Protein AF-A0A0Q8Q8E5-F1 (afdb_monomer)

Secondary structure (DSSP, 8-state):
--PPP-EEEE-SSSS-EEEES--TTS---HHHHHHHHHHHHHHSEEEE-S----HHHHHHHHHHTT-EEEE--SS-EEEEEHHHHHHTS-HHHHHHHTT-EEEETTSSSPEESEEEPTTT--EEE----TTTEEETTS-HHHHHHHHHHHHHHHTSGGGEEEE---TT-EEEE-TTTEEEE---

Solvent-accessible surface area (backbone atoms only — not comparable to full-atom values): 10340 Å² total; per-residue (Å²): 132,77,75,79,69,64,49,80,44,75,44,102,52,92,54,27,26,37,47,43,74,67,66,80,75,52,88,82,44,71,67,60,50,52,51,50,39,50,48,31,69,76,27,40,25,36,38,35,70,63,52,91,59,57,72,69,47,55,53,51,50,23,62,74,54,74,26,52,70,49,62,59,76,88,62,83,46,36,31,24,30,21,32,58,32,45,74,68,42,56,70,69,59,47,60,63,36,59,82,33,31,33,32,42,73,99,53,98,61,67,43,54,33,43,40,65,34,90,87,79,64,48,53,13,45,58,76,65,60,40,89,54,36,42,37,70,94,50,54,74,64,60,22,32,52,52,34,45,51,51,40,58,55,28,66,33,72,88,31,43,42,78,49,83,77,50,82,36,24,35,40,36,33,38,73,73,40,42,43,79,49,76,88,129

pLDDT: mean 90.74, std 7.37, range [49.84, 97.31]

Sequence (184 aa):
MNWQHFDIRILDAPLGAEVIGYNLGHEQDDNNTVRLQSALRDHHLLVFRGQRIAPRLQREAGKRLAAQFLASSGEEVLFANLQMAYDTLPLGLRRLVHNARAAQEGTSGAQPLVRQHPETGRRAILVTDPATTRVVGASAAESAELLQELLAHATRPQHLYQHVWLPGDLLFWDQYSLMPVLPT

Mean predicted aligned error: 4.73 Å

Radius of gyration: 17.94 Å; Cα contacts (8 Å, |Δi|>4): 327; chains: 1; bounding box: 43×28×56 Å

Foldseek 3Di:
DPDFDWDWAFDPAPAETEIGRDALADDDDPVVLVVLLVNCVVRQKYKYPPHPHDPVSLVVNCVSSVWDKDWFPVDKWKKFFQLVLLVPDDPVLNVVQVAKWKDFPPDDDTHRQWDQDPPPRGIGGDQDDLVGMAIPPDDNVVRSVSNVVSNVSRPPPNRMDIDDDDHGMMMTGDPRGIDIDDDD

Structure (mmCIF, N/CA/C/O backbone):
data_AF-A0A0Q8Q8E5-F1
#
_entry.id   AF-A0A0Q8Q8E5-F1
#
loop_
_atom_site.group_PDB
_atom_site.id
_atom_site.type_symbol
_atom_site.label_atom_id
_atom_site.label_alt_id
_atom_site.label_comp_id
_atom_site.label_asym_id
_atom_site.label_entity_id
_atom_site.label_seq_id
_atom_site.pdbx_PDB_ins_code
_atom_site.Cartn_x
_atom_site.Cartn_y
_atom_site.Cartn_z
_atom_site.occupancy
_atom_site.B_iso_or_equiv
_atom_site.auth_seq_id
_atom_site.auth_comp_id
_atom_site.auth_asym_id
_atom_site.auth_atom_id
_atom_site.pdbx_PDB_model_num
ATOM 1 N N . MET A 1 1 ? 12.529 13.759 -29.934 1.00 49.84 1 MET A N 1
ATOM 2 C CA . MET A 1 1 ? 11.612 13.431 -28.821 1.00 49.84 1 MET A CA 1
ATOM 3 C C . MET A 1 1 ? 11.914 12.005 -28.397 1.00 49.84 1 MET A C 1
ATOM 5 O O . MET A 1 1 ? 11.718 11.103 -29.199 1.00 49.84 1 MET A O 1
ATOM 9 N N . ASN A 1 2 ? 12.471 11.818 -27.199 1.00 57.00 2 ASN A N 1
ATOM 10 C CA . ASN A 1 2 ? 12.920 10.518 -26.686 1.00 57.00 2 ASN A CA 1
ATOM 11 C C . ASN A 1 2 ? 11.753 9.792 -25.999 1.00 57.00 2 ASN A C 1
ATOM 13 O O . ASN A 1 2 ? 11.724 9.683 -24.781 1.00 57.00 2 ASN A O 1
ATOM 17 N N . TRP A 1 3 ? 10.747 9.369 -26.768 1.00 65.00 3 TRP A N 1
ATOM 18 C CA . TRP A 1 3 ? 9.608 8.620 -26.229 1.00 65.00 3 TRP A CA 1
ATOM 19 C C . TRP A 1 3 ? 9.932 7.129 -26.220 1.00 65.00 3 TRP A C 1
ATOM 21 O O . TRP A 1 3 ? 10.122 6.525 -27.274 1.00 65.00 3 TRP A O 1
ATOM 31 N N . GLN A 1 4 ? 9.979 6.527 -25.033 1.00 83.81 4 GLN A N 1
ATOM 32 C CA . GLN A 1 4 ? 9.990 5.071 -24.908 1.00 83.81 4 GLN A CA 1
ATOM 33 C C . GLN A 1 4 ? 8.569 4.540 -25.110 1.00 83.81 4 GLN A C 1
ATOM 35 O O . GLN A 1 4 ? 7.634 5.001 -24.453 1.00 83.81 4 GLN A O 1
ATOM 40 N N . HIS A 1 5 ? 8.401 3.584 -26.019 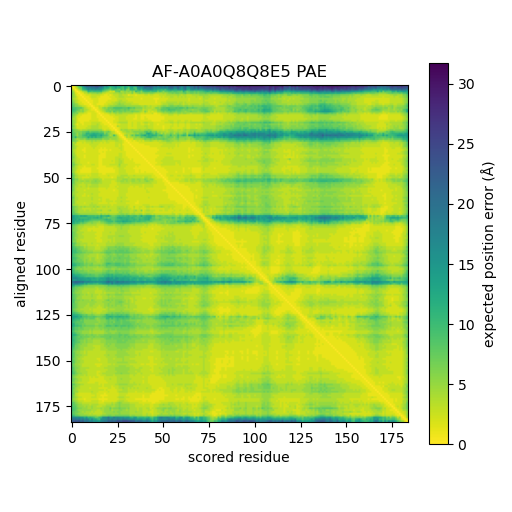1.00 86.44 5 HIS A N 1
ATOM 41 C CA . HIS A 1 5 ? 7.149 2.848 -26.144 1.00 86.44 5 HIS A CA 1
ATOM 42 C C . HIS A 1 5 ? 7.087 1.776 -25.054 1.00 86.44 5 HIS A C 1
ATOM 44 O O . HIS A 1 5 ? 8.066 1.065 -24.838 1.00 86.44 5 HIS A O 1
ATOM 50 N N . PHE A 1 6 ? 5.955 1.680 -24.362 1.00 93.56 6 PHE A N 1
ATOM 51 C CA . PHE A 1 6 ? 5.737 0.681 -23.324 1.00 93.56 6 PHE A CA 1
ATOM 52 C C . PHE A 1 6 ? 4.251 0.361 -23.185 1.00 93.56 6 PHE A C 1
ATOM 54 O O . PHE A 1 6 ? 3.394 1.231 -23.403 1.00 93.56 6 PHE A O 1
ATOM 61 N N . ASP A 1 7 ? 3.995 -0.863 -22.737 1.00 94.88 7 ASP A N 1
ATOM 62 C CA . ASP A 1 7 ? 2.670 -1.397 -22.454 1.00 94.88 7 ASP A CA 1
ATOM 63 C C . ASP A 1 7 ? 2.466 -1.579 -20.949 1.00 94.88 7 ASP A C 1
ATOM 65 O O . ASP A 1 7 ? 3.417 -1.776 -20.188 1.00 94.88 7 ASP A O 1
ATOM 69 N N . ILE A 1 8 ? 1.205 -1.522 -20.522 1.00 96.31 8 ILE A N 1
ATOM 70 C CA . ILE A 1 8 ? 0.785 -1.801 -19.147 1.00 96.31 8 ILE A CA 1
ATOM 71 C C . ILE A 1 8 ? -0.108 -3.036 -19.192 1.00 96.31 8 ILE A C 1
ATOM 73 O O . ILE A 1 8 ? -1.186 -3.010 -19.785 1.00 96.31 8 ILE A O 1
ATOM 77 N N . ARG A 1 9 ? 0.342 -4.121 -18.564 1.00 96.38 9 ARG A N 1
ATOM 78 C CA . ARG A 1 9 ? -0.405 -5.375 -18.456 1.00 96.38 9 ARG A CA 1
ATOM 79 C C . ARG A 1 9 ? -0.921 -5.545 -17.035 1.00 96.38 9 ARG A C 1
ATOM 81 O O . ARG A 1 9 ? -0.125 -5.698 -16.115 1.00 96.38 9 ARG A O 1
ATOM 88 N N . ILE A 1 10 ? -2.238 -5.558 -16.860 1.00 95.06 10 ILE A N 1
ATOM 89 C CA . ILE A 1 10 ? -2.866 -5.833 -15.560 1.00 95.06 10 ILE A CA 1
ATOM 90 C C . ILE A 1 10 ? -2.480 -7.249 -15.118 1.00 95.06 10 ILE A C 1
ATOM 92 O O . ILE A 1 10 ? -2.482 -8.179 -15.929 1.00 95.06 10 ILE A O 1
ATOM 96 N N . LEU A 1 11 ? -2.098 -7.396 -13.851 1.00 91.69 11 LEU A N 1
ATOM 97 C CA . LEU A 1 11 ? -1.754 -8.693 -13.280 1.00 91.69 11 LEU A CA 1
ATOM 98 C C . LEU A 1 11 ? -3.020 -9.517 -13.026 1.00 91.69 11 LEU A C 1
ATOM 100 O O . LEU A 1 11 ? -4.088 -8.967 -12.768 1.00 91.69 11 LEU A O 1
ATOM 104 N N . ASP A 1 12 ? -2.885 -10.842 -13.039 1.00 87.31 12 ASP A N 1
ATOM 105 C CA . ASP A 1 12 ? -3.932 -11.750 -12.560 1.00 87.31 12 ASP A CA 1
ATOM 106 C C . ASP A 1 12 ? -3.948 -11.761 -11.021 1.00 87.31 12 ASP A C 1
ATOM 108 O O . ASP A 1 12 ? -3.514 -12.704 -10.361 1.00 87.31 12 ASP A O 1
ATOM 112 N N . ALA A 1 13 ? -4.315 -10.617 -10.446 1.00 83.12 13 ALA A N 1
ATOM 113 C CA . ALA A 1 13 ? -4.328 -10.344 -9.019 1.00 83.12 13 ALA A CA 1
ATOM 114 C C . ALA A 1 13 ? -5.337 -9.221 -8.703 1.00 83.12 13 ALA A C 1
ATOM 116 O O . ALA A 1 13 ? -5.728 -8.473 -9.601 1.00 83.12 13 ALA A O 1
ATOM 117 N N . PRO A 1 14 ? -5.739 -9.031 -7.428 1.00 77.75 14 PRO A N 1
ATOM 118 C CA . PRO A 1 14 ? -6.672 -7.964 -7.041 1.00 77.75 14 PRO A CA 1
ATOM 119 C C . PRO A 1 14 ? -6.178 -6.538 -7.343 1.00 77.75 14 PRO A C 1
ATOM 121 O O . PRO A 1 14 ? -6.954 -5.585 -7.281 1.00 77.75 14 PRO A O 1
ATOM 124 N N . LEU A 1 15 ? -4.879 -6.378 -7.598 1.00 88.19 15 LEU A N 1
ATOM 125 C CA . LEU A 1 15 ? -4.213 -5.121 -7.916 1.00 88.19 15 LEU A CA 1
ATOM 126 C C . LEU A 1 15 ? -2.905 -5.383 -8.660 1.00 88.19 15 LEU A C 1
ATOM 128 O O . LEU A 1 15 ? -2.393 -6.502 -8.685 1.00 88.19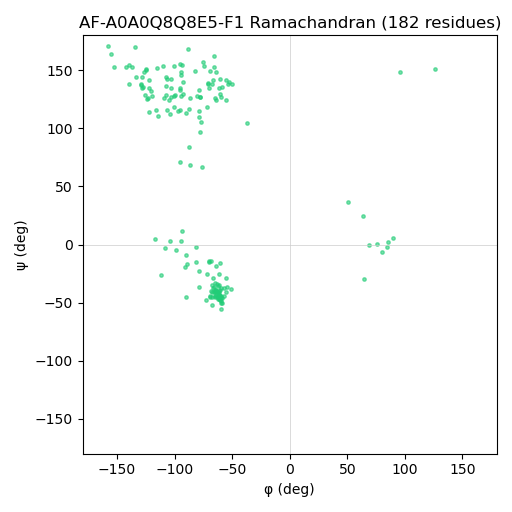 15 LEU A O 1
ATOM 132 N N . GLY A 1 16 ? -2.323 -4.302 -9.161 1.00 92.38 16 GLY A N 1
ATOM 133 C CA . GLY A 1 16 ? -1.008 -4.302 -9.764 1.00 92.38 16 GLY A CA 1
ATOM 134 C C . GLY A 1 16 ? -1.044 -4.429 -11.281 1.00 92.38 16 GLY A C 1
ATOM 135 O O . GLY A 1 16 ? -1.918 -5.067 -11.874 1.00 92.38 16 GLY A O 1
ATOM 136 N N . ALA A 1 17 ? -0.056 -3.817 -11.917 1.00 96.56 17 ALA A N 1
ATOM 137 C CA . ALA A 1 17 ? 0.211 -3.983 -13.333 1.00 96.56 17 ALA A CA 1
ATOM 138 C C . ALA A 1 17 ? 1.712 -4.142 -13.578 1.00 96.56 17 ALA A C 1
ATOM 140 O O . ALA A 1 17 ? 2.549 -3.647 -12.825 1.00 96.56 17 ALA A O 1
ATOM 141 N N . GLU A 1 18 ? 2.063 -4.833 -14.649 1.00 97.00 18 GLU A N 1
ATOM 142 C CA . GLU A 1 18 ? 3.423 -4.907 -15.158 1.00 97.00 18 GLU A CA 1
ATOM 143 C C . GLU A 1 18 ? 3.629 -3.877 -16.262 1.00 97.00 18 GLU A C 1
ATOM 145 O O . GLU A 1 18 ? 2.823 -3.772 -17.189 1.00 97.00 18 GLU A O 1
ATOM 150 N N . VAL A 1 19 ? 4.735 -3.145 -16.173 1.00 97.25 19 VAL A N 1
ATOM 151 C CA . VAL A 1 19 ? 5.181 -2.221 -17.211 1.00 97.25 19 VAL A CA 1
ATOM 152 C C . VAL A 1 19 ? 6.187 -2.938 -18.105 1.00 97.25 19 VAL A C 1
ATOM 154 O O . VAL A 1 19 ? 7.276 -3.314 -17.666 1.00 97.25 19 VAL A O 1
ATOM 157 N N . ILE A 1 20 ? 5.830 -3.108 -19.376 1.00 95.44 20 ILE A N 1
ATOM 158 C CA . ILE A 1 20 ? 6.592 -3.886 -20.356 1.00 95.44 20 ILE A CA 1
ATOM 159 C C . ILE A 1 20 ? 7.256 -2.937 -21.353 1.00 95.44 20 ILE A C 1
ATOM 161 O O . ILE A 1 20 ? 6.598 -2.086 -21.943 1.00 95.44 20 ILE A O 1
ATOM 165 N N . GLY A 1 21 ? 8.564 -3.100 -21.564 1.00 91.38 21 GLY A N 1
ATOM 166 C CA . GLY A 1 21 ? 9.323 -2.322 -22.553 1.00 91.38 21 GLY A CA 1
ATOM 167 C C . GLY A 1 21 ? 9.847 -0.970 -22.059 1.00 91.38 21 GLY A C 1
ATOM 168 O O . GLY A 1 21 ? 10.503 -0.266 -22.821 1.00 91.38 21 GLY A O 1
ATOM 169 N N . TYR A 1 22 ? 9.626 -0.618 -20.788 1.00 91.88 22 TYR A N 1
ATOM 170 C CA . TYR A 1 22 ? 10.147 0.618 -20.203 1.00 91.88 22 TYR A CA 1
ATOM 171 C C . TYR A 1 22 ? 11.481 0.402 -19.478 1.00 91.88 22 TYR A C 1
ATOM 173 O O . TYR A 1 22 ? 11.587 -0.452 -18.593 1.00 91.88 22 TYR A O 1
ATOM 181 N N . ASN A 1 23 ? 12.496 1.202 -19.814 1.00 90.69 23 ASN A N 1
ATOM 182 C CA . ASN A 1 23 ? 13.785 1.201 -19.129 1.00 90.69 23 ASN A CA 1
ATOM 183 C C . ASN A 1 23 ? 13.905 2.424 -18.209 1.00 90.69 23 ASN A C 1
ATOM 185 O O . ASN A 1 23 ? 14.034 3.566 -18.663 1.00 90.69 23 ASN A O 1
ATOM 189 N N . LEU A 1 24 ? 13.921 2.167 -16.899 1.00 90.81 24 LEU A N 1
ATOM 190 C CA . LEU A 1 24 ? 14.030 3.192 -15.856 1.00 90.81 24 LEU A CA 1
ATOM 191 C C . LEU A 1 24 ? 15.415 3.862 -15.794 1.00 90.81 24 LEU A C 1
ATOM 193 O O . LEU A 1 24 ? 15.570 4.891 -15.139 1.00 90.81 24 LEU A O 1
ATOM 197 N N . GLY A 1 25 ? 16.428 3.286 -16.447 1.00 85.94 25 GLY A N 1
ATOM 198 C CA . GLY A 1 25 ? 17.800 3.799 -16.468 1.00 85.94 25 GLY A CA 1
ATOM 199 C C . GLY A 1 25 ? 18.106 4.778 -17.601 1.00 85.94 25 GLY A C 1
ATOM 200 O O . GLY A 1 25 ? 19.183 5.368 -17.610 1.00 85.94 25 GLY A O 1
ATOM 201 N N . HIS A 1 26 ? 17.197 4.936 -18.563 1.00 84.19 26 HIS A N 1
ATOM 202 C CA . HIS A 1 26 ? 17.347 5.880 -19.675 1.00 84.19 26 HIS A CA 1
ATOM 203 C C . HIS A 1 26 ? 16.803 7.261 -19.304 1.00 84.19 26 HIS A C 1
ATOM 205 O O . HIS A 1 26 ? 16.107 7.396 -18.302 1.00 84.19 26 HIS A O 1
ATOM 211 N N . GLU A 1 27 ? 17.085 8.282 -20.117 1.00 76.25 27 GLU A N 1
ATOM 212 C CA . GLU A 1 27 ? 16.428 9.588 -19.994 1.00 76.25 27 GLU A CA 1
ATOM 213 C C . GLU A 1 27 ? 14.900 9.431 -20.067 1.00 76.25 27 GLU A C 1
ATOM 215 O O . GLU A 1 27 ? 14.373 8.574 -20.783 1.00 76.25 27 GLU A O 1
ATOM 220 N N . GLN A 1 28 ? 14.201 10.222 -19.260 1.00 75.81 28 GLN A N 1
ATOM 221 C CA . GLN A 1 28 ? 12.780 10.057 -18.982 1.00 75.81 28 GLN A CA 1
ATOM 222 C C . GLN A 1 28 ? 12.079 11.324 -19.440 1.00 75.81 28 GLN A C 1
ATOM 224 O O . GLN A 1 28 ? 12.485 12.419 -19.054 1.00 75.81 28 GLN A O 1
ATOM 229 N N . ASP A 1 29 ? 11.046 11.175 -20.257 1.00 81.88 29 ASP A N 1
ATOM 230 C CA . ASP A 1 29 ? 10.215 12.284 -20.700 1.00 81.88 29 ASP A CA 1
ATOM 231 C C . ASP A 1 29 ? 8.984 12.467 -19.794 1.00 81.88 29 ASP A C 1
ATOM 233 O O . ASP A 1 29 ? 8.496 11.527 -19.150 1.00 81.88 29 ASP A O 1
ATOM 237 N N . ASP A 1 30 ? 8.466 13.695 -19.758 1.00 83.81 30 ASP A N 1
ATOM 238 C CA . ASP A 1 30 ? 7.321 14.063 -18.919 1.00 83.81 30 ASP A CA 1
ATOM 239 C C . ASP A 1 30 ? 6.057 13.273 -19.285 1.00 83.81 30 ASP A C 1
ATOM 241 O O . ASP A 1 30 ? 5.289 12.887 -18.405 1.00 83.81 30 ASP A O 1
ATOM 245 N N . ASN A 1 31 ? 5.855 12.957 -20.568 1.00 87.06 31 ASN A N 1
ATOM 246 C CA . ASN A 1 31 ? 4.664 12.243 -21.026 1.00 87.06 31 ASN A CA 1
ATOM 247 C C . ASN A 1 31 ? 4.638 10.797 -20.505 1.00 87.06 31 ASN A C 1
ATOM 249 O O . ASN A 1 31 ? 3.627 10.342 -19.968 1.00 87.06 31 ASN A O 1
ATOM 253 N N . ASN A 1 32 ? 5.759 10.082 -20.590 1.00 90.75 32 ASN A N 1
ATOM 254 C CA . ASN A 1 32 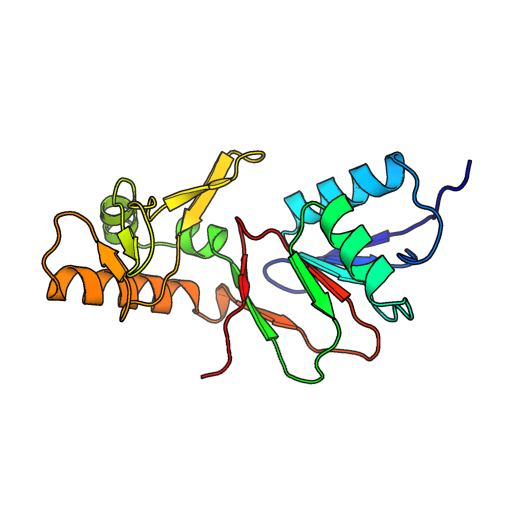? 5.874 8.747 -20.009 1.00 90.75 32 ASN A CA 1
ATOM 255 C C . ASN A 1 32 ? 5.778 8.766 -18.481 1.00 90.75 32 ASN A C 1
ATOM 257 O O . ASN A 1 32 ? 5.142 7.886 -17.902 1.00 90.75 32 ASN A O 1
ATOM 261 N N . THR A 1 33 ? 6.332 9.791 -17.831 1.00 90.88 33 THR A N 1
ATOM 262 C CA . THR A 1 33 ? 6.202 9.972 -16.379 1.00 90.88 33 THR A CA 1
ATOM 263 C C . THR A 1 33 ? 4.740 10.095 -15.958 1.00 90.88 33 THR A C 1
ATOM 265 O O . THR A 1 33 ? 4.298 9.371 -15.068 1.00 90.88 33 THR A O 1
ATOM 268 N N . VAL A 1 34 ? 3.970 10.947 -16.638 1.00 91.69 34 VAL A N 1
ATOM 269 C CA . VAL A 1 34 ? 2.533 11.124 -16.380 1.00 91.69 34 VAL A CA 1
ATOM 270 C C . VAL A 1 34 ? 1.764 9.824 -16.618 1.00 91.69 34 VAL A C 1
ATOM 272 O O . VAL A 1 34 ? 0.919 9.453 -15.804 1.00 91.69 34 VAL A O 1
ATOM 275 N N . ARG A 1 35 ? 2.080 9.083 -17.690 1.00 93.88 35 ARG A N 1
ATOM 276 C CA . ARG A 1 35 ? 1.454 7.777 -17.963 1.00 93.88 35 ARG A CA 1
ATOM 277 C C . ARG A 1 35 ? 1.733 6.759 -16.855 1.00 93.88 35 ARG A C 1
ATOM 279 O O . ARG A 1 35 ? 0.812 6.063 -16.440 1.00 93.88 35 ARG A O 1
ATOM 286 N N . LEU A 1 36 ? 2.967 6.686 -16.353 1.00 94.81 36 LEU A N 1
ATOM 287 C CA . LEU A 1 36 ? 3.329 5.780 -15.257 1.00 94.81 36 LEU A CA 1
ATOM 288 C C . LEU A 1 36 ? 2.687 6.190 -13.930 1.00 94.81 36 LEU A C 1
ATOM 290 O O . LEU A 1 36 ? 2.205 5.328 -13.204 1.00 94.81 36 LEU A O 1
ATOM 294 N N . GLN A 1 37 ? 2.631 7.486 -13.621 1.00 93.56 37 GLN A N 1
ATOM 295 C CA . GLN A 1 37 ? 1.928 7.984 -12.436 1.00 93.56 37 GLN A CA 1
ATOM 296 C C . GLN A 1 37 ? 0.428 7.665 -12.496 1.00 93.56 37 GLN A C 1
ATOM 298 O O . GLN A 1 37 ? -0.137 7.206 -11.506 1.00 93.56 37 GLN A O 1
ATOM 303 N N . SER A 1 38 ? -0.210 7.841 -13.661 1.00 92.88 38 SER A N 1
ATOM 304 C CA . SER A 1 38 ? -1.612 7.447 -13.861 1.00 92.88 38 SER A CA 1
ATOM 305 C C . SER A 1 38 ? -1.799 5.946 -13.653 1.00 92.88 38 SER A C 1
ATOM 307 O O . SER A 1 38 ? -2.669 5.535 -12.896 1.00 92.88 38 SER A O 1
ATOM 309 N N . ALA A 1 39 ? -0.935 5.123 -14.252 1.00 94.62 39 ALA A N 1
ATOM 310 C CA . ALA A 1 39 ? -0.998 3.674 -14.097 1.00 94.62 39 ALA A CA 1
ATOM 311 C C . ALA A 1 39 ? -0.811 3.236 -12.638 1.00 94.62 39 ALA A C 1
ATOM 313 O O . ALA A 1 39 ? -1.513 2.348 -12.163 1.00 94.62 39 ALA A O 1
ATOM 314 N N . LEU A 1 40 ? 0.106 3.875 -11.906 1.00 94.25 40 LEU A N 1
ATOM 315 C CA . LEU A 1 40 ? 0.314 3.606 -10.487 1.00 94.25 40 LEU A CA 1
ATOM 316 C C . LEU A 1 40 ? -0.918 3.980 -9.657 1.00 94.25 40 LEU A C 1
ATOM 318 O O . LEU A 1 40 ? -1.277 3.248 -8.743 1.00 94.25 40 LEU A O 1
ATOM 322 N N . ARG A 1 41 ? -1.587 5.086 -9.987 1.00 90.88 41 ARG A N 1
ATOM 323 C CA . ARG A 1 41 ? -2.826 5.511 -9.326 1.00 90.88 41 ARG A CA 1
ATOM 324 C C . ARG A 1 41 ? -3.978 4.534 -9.572 1.00 90.88 41 ARG A C 1
ATOM 326 O O . ARG A 1 41 ? -4.748 4.253 -8.656 1.00 90.88 41 ARG A O 1
ATOM 333 N N . ASP A 1 42 ? -4.091 4.024 -10.795 1.00 90.38 42 ASP A N 1
ATOM 334 C CA . ASP A 1 42 ? -5.189 3.144 -11.200 1.00 90.38 42 ASP A CA 1
ATOM 335 C C . ASP A 1 42 ? -4.980 1.705 -10.703 1.00 90.38 42 ASP A C 1
ATOM 337 O O . ASP A 1 42 ? -5.933 1.033 -10.296 1.00 90.38 42 ASP A O 1
ATOM 341 N N . HIS A 1 43 ? -3.728 1.240 -10.690 1.00 93.19 43 HIS A N 1
ATOM 342 C CA . HIS A 1 43 ? -3.374 -0.148 -10.382 1.00 93.19 43 HIS A CA 1
ATOM 343 C C . HIS A 1 43 ? -2.692 -0.340 -9.021 1.00 93.19 43 HIS A C 1
ATOM 345 O O . HIS A 1 43 ? -2.444 -1.482 -8.634 1.00 93.19 43 HIS A O 1
ATOM 351 N N . HIS A 1 44 ? -2.428 0.737 -8.275 1.00 93.38 44 HIS A N 1
ATOM 352 C CA . HIS A 1 44 ? -1.800 0.810 -6.938 1.00 93.38 44 HIS A CA 1
ATOM 353 C C . HIS A 1 44 ? -0.343 0.341 -6.858 1.00 93.38 44 HIS A C 1
ATOM 355 O O . HIS A 1 44 ? 0.414 0.837 -6.025 1.00 93.38 44 HIS A O 1
ATOM 361 N N . LEU A 1 45 ? 0.065 -0.593 -7.715 1.00 95.94 45 LEU A N 1
ATOM 362 C CA . LEU A 1 45 ? 1.401 -1.171 -7.778 1.00 95.94 45 LEU A CA 1
ATOM 363 C C . LEU A 1 45 ? 1.833 -1.355 -9.235 1.00 95.94 45 LEU A C 1
ATOM 365 O O . LEU A 1 45 ? 1.058 -1.816 -10.070 1.00 95.94 45 LEU A O 1
ATOM 369 N N . LEU A 1 46 ? 3.090 -1.040 -9.527 1.00 97.31 46 LEU A N 1
ATOM 370 C CA . LEU A 1 46 ? 3.721 -1.292 -10.814 1.00 97.31 46 LEU A CA 1
ATOM 371 C C . LEU A 1 46 ? 4.944 -2.187 -10.644 1.00 97.31 46 LEU A C 1
ATOM 373 O O . LEU A 1 46 ? 5.808 -1.929 -9.804 1.00 97.31 46 LEU A O 1
ATOM 377 N N . VAL A 1 47 ? 5.024 -3.216 -11.482 1.00 96.62 47 VAL A N 1
ATOM 378 C CA . VAL A 1 47 ? 6.169 -4.119 -11.591 1.00 96.62 47 VAL A CA 1
ATOM 379 C C . VAL A 1 47 ? 6.969 -3.756 -12.835 1.00 96.62 47 VAL A C 1
ATOM 381 O O . VAL A 1 47 ? 6.428 -3.737 -13.938 1.00 96.62 47 VAL A O 1
ATOM 384 N N . PHE A 1 48 ? 8.267 -3.532 -12.672 1.00 96.75 48 PHE A N 1
ATOM 385 C CA . PHE A 1 48 ? 9.215 -3.380 -13.769 1.00 96.75 48 PHE A CA 1
ATOM 386 C C . PHE A 1 48 ? 10.187 -4.549 -13.716 1.00 96.75 48 PHE A C 1
ATOM 388 O O . PHE A 1 48 ? 10.999 -4.637 -12.795 1.00 96.75 48 PHE A O 1
ATOM 395 N N . ARG A 1 49 ? 10.110 -5.451 -14.694 1.00 94.94 49 ARG A N 1
ATOM 396 C CA . ARG A 1 49 ? 10.964 -6.642 -14.725 1.00 94.94 49 ARG A CA 1
ATOM 397 C C . ARG A 1 49 ? 12.345 -6.334 -15.311 1.00 94.94 49 ARG A C 1
ATOM 399 O O . ARG A 1 49 ? 12.481 -5.470 -16.183 1.00 94.94 49 ARG A O 1
ATOM 406 N N . GLY A 1 50 ? 13.367 -7.059 -14.851 1.00 94.06 50 GLY A N 1
ATOM 407 C CA . GLY A 1 50 ? 14.690 -7.117 -15.498 1.00 94.06 50 GLY A CA 1
ATOM 408 C C . GLY A 1 50 ? 15.488 -5.803 -15.546 1.00 94.06 50 GLY A C 1
ATOM 409 O O . GLY A 1 50 ? 16.346 -5.627 -16.413 1.00 94.06 50 GLY A O 1
ATOM 410 N N . GLN A 1 51 ? 15.235 -4.872 -14.630 1.00 93.75 51 GLN A N 1
ATOM 411 C CA . GLN A 1 51 ? 15.888 -3.568 -14.559 1.00 93.75 51 GLN A CA 1
ATOM 412 C C . GLN A 1 51 ? 17.302 -3.686 -13.970 1.00 93.75 51 GLN A C 1
ATOM 414 O O . GLN A 1 51 ? 17.507 -3.831 -12.765 1.00 93.75 51 GLN A O 1
ATOM 419 N N . ARG A 1 52 ? 18.320 -3.569 -14.828 1.00 90.81 52 ARG A N 1
ATOM 420 C CA . ARG A 1 52 ? 19.738 -3.539 -14.425 1.00 90.81 52 ARG A CA 1
ATOM 421 C C . ARG A 1 52 ? 20.229 -2.102 -14.289 1.00 90.81 52 ARG A C 1
ATOM 423 O O . ARG A 1 52 ? 20.986 -1.617 -15.124 1.00 90.81 52 ARG A O 1
ATOM 430 N N . ILE A 1 53 ? 19.766 -1.411 -13.251 1.00 92.25 53 ILE A N 1
ATOM 431 C CA . ILE A 1 53 ? 20.074 0.009 -13.033 1.00 92.25 53 ILE A CA 1
ATOM 432 C C . ILE A 1 53 ? 20.682 0.254 -11.652 1.00 92.25 53 ILE A C 1
ATOM 434 O O . ILE A 1 53 ? 20.387 -0.453 -10.688 1.00 92.25 53 ILE A O 1
ATOM 438 N N . ALA A 1 54 ? 21.526 1.283 -11.550 1.00 92.25 54 ALA A N 1
ATOM 439 C CA . ALA A 1 54 ? 22.205 1.631 -10.306 1.00 92.25 54 ALA A CA 1
ATOM 440 C C . ALA A 1 54 ? 21.209 2.069 -9.206 1.00 92.25 54 ALA A C 1
ATOM 442 O O . ALA A 1 54 ? 20.223 2.743 -9.518 1.00 92.25 54 ALA A O 1
ATOM 443 N N . PRO A 1 55 ? 21.494 1.823 -7.910 1.00 92.25 55 PRO A N 1
ATOM 444 C CA . PRO A 1 55 ? 20.599 2.191 -6.802 1.00 92.25 55 PRO A CA 1
ATOM 445 C C . PRO A 1 55 ? 20.205 3.673 -6.755 1.00 92.25 55 PRO A C 1
ATOM 447 O O . PRO A 1 55 ? 19.128 4.030 -6.282 1.00 92.25 55 PRO A O 1
ATOM 450 N N . ARG A 1 56 ? 21.073 4.564 -7.252 1.00 93.38 56 ARG A N 1
ATOM 451 C CA . ARG A 1 56 ? 20.755 5.990 -7.385 1.00 93.38 56 ARG A CA 1
ATOM 452 C C . ARG A 1 56 ? 19.571 6.218 -8.330 1.00 93.38 56 ARG A C 1
ATOM 454 O O . ARG A 1 56 ? 18.660 6.950 -7.961 1.00 93.38 56 ARG A O 1
ATOM 461 N N . LEU A 1 57 ? 19.570 5.565 -9.491 1.00 92.06 57 LEU A N 1
ATOM 462 C CA . LEU A 1 57 ? 18.507 5.692 -10.491 1.00 92.06 57 LEU A CA 1
ATOM 463 C C . LEU A 1 57 ? 17.189 5.092 -9.985 1.00 92.06 57 LEU A C 1
ATOM 465 O O . LEU A 1 57 ? 16.134 5.667 -10.220 1.00 92.06 57 LEU A O 1
ATOM 469 N N . GLN A 1 58 ? 17.245 4.007 -9.206 1.00 93.06 58 GLN A N 1
ATOM 470 C CA . GLN A 1 58 ? 16.058 3.434 -8.553 1.00 93.06 58 GLN A CA 1
ATOM 471 C C . GLN A 1 58 ? 15.391 4.445 -7.603 1.00 93.06 58 GLN A C 1
ATOM 473 O O . GLN A 1 58 ? 14.184 4.672 -7.667 1.00 93.06 58 GLN A O 1
ATOM 478 N N . ARG A 1 59 ? 16.190 5.131 -6.769 1.00 92.69 59 ARG A N 1
ATOM 479 C CA . ARG A 1 59 ? 15.688 6.193 -5.880 1.00 92.69 59 ARG A CA 1
ATOM 480 C C . ARG A 1 59 ? 15.141 7.394 -6.648 1.00 92.69 59 ARG A C 1
ATOM 482 O O . ARG A 1 59 ? 14.150 7.983 -6.226 1.00 92.69 59 ARG A O 1
ATOM 489 N N . GLU A 1 60 ? 15.792 7.785 -7.741 1.00 92.94 60 GLU A N 1
ATOM 490 C CA . GLU A 1 60 ? 15.315 8.872 -8.604 1.00 92.94 60 GLU A CA 1
ATOM 491 C C . GLU A 1 60 ? 13.979 8.513 -9.273 1.00 92.94 60 GLU A C 1
ATOM 493 O O . GLU A 1 60 ? 13.074 9.346 -9.286 1.00 92.94 60 GLU A O 1
ATOM 498 N N . ALA A 1 61 ? 13.810 7.268 -9.729 1.00 92.75 61 ALA A N 1
ATOM 499 C CA . ALA A 1 61 ? 12.536 6.761 -10.234 1.00 92.75 61 ALA A CA 1
ATOM 500 C C . ALA A 1 61 ? 11.433 6.794 -9.164 1.00 92.75 61 ALA A C 1
ATOM 502 O O . ALA A 1 61 ? 10.342 7.283 -9.442 1.00 92.75 61 ALA A O 1
ATOM 503 N N . GLY A 1 62 ? 11.727 6.376 -7.926 1.00 92.56 62 GLY A N 1
ATOM 504 C CA . GLY A 1 62 ? 10.755 6.424 -6.824 1.00 92.56 62 GLY A CA 1
ATOM 505 C C . GLY A 1 62 ? 10.272 7.844 -6.535 1.00 92.56 62 GLY A C 1
ATOM 506 O O . GLY A 1 62 ? 9.071 8.094 -6.454 1.00 92.56 62 GLY A O 1
ATOM 507 N N . LYS A 1 63 ? 11.198 8.812 -6.493 1.00 92.00 63 LYS A N 1
ATOM 508 C CA . LYS A 1 63 ? 10.853 10.238 -6.354 1.00 92.00 63 LYS A CA 1
ATOM 509 C C . LYS A 1 63 ? 9.983 10.731 -7.507 1.00 92.00 63 LYS A C 1
ATOM 511 O O . LYS A 1 63 ? 9.009 11.434 -7.265 1.00 92.00 63 LYS A O 1
ATOM 516 N N . ARG A 1 64 ? 10.323 10.363 -8.745 1.00 92.00 64 ARG A N 1
ATOM 517 C CA . ARG A 1 64 ? 9.582 10.775 -9.944 1.00 92.00 64 ARG A CA 1
ATOM 518 C C . ARG A 1 64 ? 8.158 10.223 -9.955 1.00 92.00 64 ARG A C 1
ATOM 520 O O . ARG A 1 64 ? 7.233 10.938 -10.315 1.00 92.00 64 ARG A O 1
ATOM 527 N N . LEU A 1 65 ? 7.979 8.976 -9.535 1.00 91.44 65 LEU A N 1
ATOM 528 C CA . LEU A 1 65 ? 6.668 8.332 -9.445 1.00 91.44 65 LEU A CA 1
ATOM 529 C C . LEU A 1 65 ? 5.897 8.702 -8.168 1.00 91.44 65 LEU A C 1
ATOM 531 O O . LEU A 1 65 ? 4.773 8.243 -8.004 1.00 91.44 65 LEU A O 1
ATOM 535 N N . ALA A 1 66 ? 6.485 9.511 -7.274 1.00 90.19 66 ALA A N 1
ATOM 536 C CA . ALA A 1 66 ? 5.955 9.802 -5.940 1.00 90.19 66 ALA A CA 1
ATOM 537 C C . ALA A 1 66 ? 5.597 8.525 -5.147 1.00 90.19 66 ALA A C 1
ATOM 539 O O . ALA A 1 66 ? 4.625 8.488 -4.396 1.00 90.19 66 ALA A O 1
ATOM 540 N N . ALA A 1 67 ? 6.408 7.480 -5.318 1.00 92.62 67 ALA A N 1
ATOM 541 C CA . ALA A 1 67 ? 6.129 6.126 -4.863 1.00 92.62 67 ALA A CA 1
ATOM 542 C C . ALA A 1 67 ? 7.249 5.590 -3.971 1.00 92.62 67 ALA A C 1
ATOM 544 O O . ALA A 1 67 ? 8.427 5.929 -4.139 1.00 92.62 67 ALA A O 1
ATOM 545 N N . GLN A 1 68 ? 6.885 4.697 -3.053 1.00 91.81 68 GLN A N 1
ATOM 546 C CA . GLN A 1 68 ? 7.876 3.827 -2.432 1.00 91.81 68 GLN A CA 1
ATOM 547 C C . GLN A 1 68 ? 8.277 2.733 -3.420 1.00 91.81 68 GLN A C 1
ATOM 549 O O . GLN A 1 68 ? 7.534 2.433 -4.358 1.00 91.81 68 GLN A O 1
ATOM 554 N N . PHE A 1 69 ? 9.467 2.163 -3.228 1.00 93.62 69 PHE A N 1
ATOM 555 C CA . PHE A 1 69 ? 9.955 1.107 -4.101 1.00 93.62 69 PHE A CA 1
ATOM 556 C C . PHE A 1 69 ? 10.724 0.030 -3.347 1.00 93.62 69 PHE A C 1
ATOM 558 O O . PHE A 1 69 ? 11.333 0.285 -2.307 1.00 93.62 69 PHE A O 1
ATOM 565 N N . LEU A 1 70 ? 10.704 -1.171 -3.915 1.00 92.12 70 LEU A N 1
ATOM 566 C CA . LEU A 1 70 ? 11.497 -2.315 -3.490 1.00 92.12 70 LEU A CA 1
ATOM 567 C C . LEU A 1 70 ? 12.200 -2.877 -4.717 1.00 92.12 70 LEU A C 1
ATOM 569 O O . LEU A 1 70 ? 11.615 -2.976 -5.795 1.00 92.12 70 LEU A O 1
ATOM 573 N N . ALA A 1 71 ? 13.463 -3.237 -4.538 1.00 90.38 71 ALA A N 1
ATOM 574 C CA . ALA A 1 71 ? 14.219 -3.988 -5.523 1.00 90.38 71 ALA A CA 1
ATOM 575 C C . ALA A 1 71 ? 14.268 -5.453 -5.110 1.00 90.38 71 ALA A C 1
ATOM 577 O O . ALA A 1 71 ? 14.199 -5.743 -3.917 1.00 90.38 71 ALA A O 1
ATOM 578 N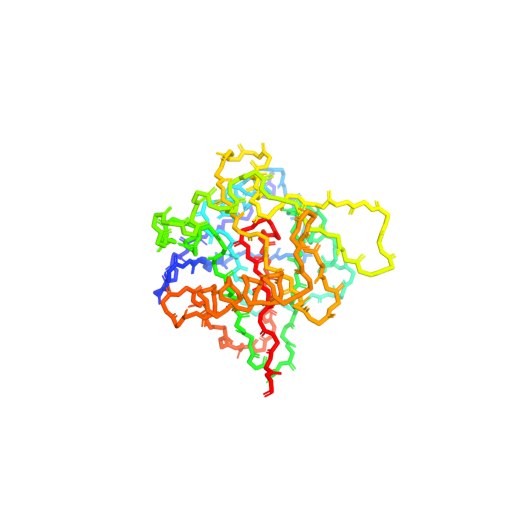 N . SER A 1 72 ? 14.422 -6.336 -6.097 1.00 84.12 72 SER A N 1
ATOM 579 C CA . SER A 1 72 ? 14.575 -7.780 -5.909 1.00 84.12 72 SER A CA 1
ATOM 580 C C . SER A 1 72 ? 15.408 -8.125 -4.672 1.00 84.12 72 SER A C 1
ATOM 582 O O . SER A 1 72 ? 16.633 -8.011 -4.696 1.00 84.12 72 SER A O 1
ATOM 584 N N . SER A 1 73 ? 14.732 -8.568 -3.609 1.00 73.50 73 SER A N 1
ATOM 585 C CA . SER A 1 73 ? 15.345 -8.988 -2.342 1.00 73.50 73 SER A CA 1
ATOM 586 C C . SER A 1 73 ? 15.675 -10.481 -2.321 1.00 73.50 73 SER A C 1
ATOM 588 O O . SER A 1 73 ? 16.499 -10.911 -1.523 1.00 73.50 73 SER A O 1
ATOM 590 N N . GLY A 1 74 ? 15.050 -11.271 -3.202 1.00 74.94 74 GLY A N 1
ATOM 591 C CA . GLY A 1 74 ? 15.111 -12.736 -3.171 1.00 74.94 74 GLY A CA 1
ATOM 592 C C . GLY A 1 74 ? 14.168 -13.374 -2.144 1.00 74.94 74 GLY A C 1
ATOM 593 O O . GLY A 1 74 ? 14.003 -14.589 -2.157 1.00 74.94 74 GLY A O 1
ATOM 594 N N . GLU A 1 75 ? 13.511 -12.569 -1.310 1.00 80.88 75 GLU A N 1
ATOM 595 C CA . GLU A 1 75 ? 12.517 -13.002 -0.328 1.00 80.88 75 GLU A CA 1
ATOM 596 C C . GLU A 1 75 ? 11.127 -12.594 -0.788 1.00 80.88 75 GLU A C 1
ATOM 598 O O . GLU A 1 75 ? 10.931 -11.464 -1.227 1.00 80.88 75 GLU A O 1
ATOM 603 N N . GLU A 1 76 ? 10.154 -13.489 -0.672 1.00 85.62 76 GLU A N 1
ATOM 604 C CA . GLU A 1 76 ? 8.761 -13.198 -1.000 1.00 85.62 76 GLU A CA 1
ATOM 605 C C . GLU A 1 76 ? 8.243 -11.943 -0.277 1.00 85.62 76 GLU A C 1
ATOM 607 O O . GLU A 1 76 ? 8.527 -11.725 0.900 1.00 85.62 76 GLU A O 1
ATOM 612 N N . VAL A 1 77 ? 7.456 -11.126 -0.985 1.00 90.50 77 VAL A N 1
ATOM 613 C CA . VAL A 1 77 ? 6.780 -9.970 -0.391 1.00 90.50 77 VAL A CA 1
ATOM 614 C C . VAL A 1 77 ? 5.286 -10.000 -0.687 1.00 90.50 77 VAL A C 1
ATOM 616 O O . VAL A 1 77 ? 4.849 -10.247 -1.816 1.00 90.50 77 VAL A O 1
ATOM 619 N N . LEU A 1 78 ? 4.508 -9.710 0.350 1.00 92.31 78 LEU A N 1
ATOM 620 C CA . LEU A 1 78 ? 3.062 -9.569 0.297 1.00 92.31 78 LEU A CA 1
ATOM 621 C C . LEU A 1 78 ? 2.691 -8.090 0.445 1.00 92.31 78 LEU A C 1
ATOM 623 O O . LEU A 1 78 ? 3.312 -7.356 1.212 1.00 92.31 78 LEU A O 1
ATOM 627 N N . PHE A 1 79 ? 1.650 -7.655 -0.256 1.00 93.62 79 PHE A N 1
ATOM 628 C CA . PHE A 1 79 ? 1.070 -6.321 -0.117 1.00 93.62 79 PHE A CA 1
ATOM 629 C C . PHE A 1 79 ? -0.412 -6.428 0.212 1.00 93.62 79 PHE A C 1
ATOM 631 O O . PHE A 1 79 ? -1.166 -7.042 -0.537 1.00 93.62 79 PHE A O 1
ATOM 638 N N . ALA A 1 80 ? -0.839 -5.790 1.298 1.00 93.75 80 ALA A N 1
ATOM 639 C CA . ALA A 1 80 ? -2.245 -5.687 1.663 1.00 93.75 80 ALA A CA 1
ATOM 640 C C . ALA A 1 80 ? -2.904 -4.482 0.982 1.00 93.75 80 ALA A C 1
ATOM 642 O O . ALA A 1 80 ? -2.448 -3.347 1.139 1.00 93.75 80 ALA A O 1
ATOM 643 N N . ASN A 1 81 ? -4.005 -4.725 0.269 1.00 94.44 81 ASN A N 1
ATOM 644 C CA . ASN A 1 81 ? -4.842 -3.702 -0.349 1.00 94.44 81 ASN A CA 1
ATOM 645 C C . ASN A 1 81 ? -5.746 -3.036 0.692 1.00 94.44 81 ASN A C 1
ATOM 647 O O . ASN A 1 81 ? -6.828 -3.530 1.017 1.00 94.44 81 ASN A O 1
ATOM 651 N N . LEU A 1 82 ? -5.317 -1.882 1.195 1.00 94.50 82 LEU A N 1
ATOM 652 C CA . LEU A 1 82 ? -5.998 -1.169 2.275 1.00 94.50 82 LEU A CA 1
ATOM 653 C C . LEU A 1 82 ? -7.312 -0.518 1.826 1.00 94.50 82 LEU A C 1
ATOM 655 O O . LEU A 1 82 ? -8.205 -0.303 2.651 1.00 94.50 82 LEU A O 1
ATOM 659 N N . GLN A 1 83 ? -7.440 -0.209 0.531 1.00 94.06 83 GLN A N 1
ATOM 660 C CA . GLN A 1 83 ? -8.687 0.298 -0.045 1.00 94.06 83 GLN A CA 1
ATOM 661 C C . GLN A 1 83 ? -9.726 -0.819 -0.146 1.00 94.06 83 GLN A C 1
ATOM 663 O O . GLN A 1 83 ? -10.846 -0.658 0.331 1.00 94.06 83 GLN A O 1
ATOM 668 N N . MET A 1 84 ? -9.343 -1.983 -0.679 1.00 93.56 84 MET A N 1
ATOM 669 C CA . MET A 1 84 ? -10.229 -3.149 -0.722 1.00 93.56 84 MET A CA 1
ATOM 670 C C . MET A 1 84 ? -10.600 -3.611 0.688 1.00 93.56 84 MET A C 1
ATOM 672 O O . MET A 1 84 ? -11.768 -3.894 0.939 1.00 93.56 84 MET A O 1
ATOM 676 N N . ALA A 1 85 ? -9.646 -3.614 1.624 1.00 94.81 85 ALA A N 1
ATOM 677 C CA . ALA A 1 85 ? -9.925 -3.911 3.023 1.00 94.81 85 ALA A CA 1
ATOM 678 C C . ALA A 1 85 ? -10.983 -2.955 3.596 1.00 94.81 85 ALA A C 1
ATOM 680 O O . ALA A 1 85 ? -11.922 -3.418 4.237 1.00 94.81 85 ALA A O 1
ATOM 681 N N . TYR A 1 86 ? -10.886 -1.645 3.325 1.00 95.62 86 TYR A N 1
ATOM 682 C CA . TYR A 1 86 ? -11.901 -0.668 3.739 1.00 95.62 86 TYR A CA 1
ATOM 683 C C . TYR A 1 86 ? -13.269 -0.929 3.095 1.00 95.62 86 TYR A C 1
ATOM 685 O O . TYR A 1 86 ? -14.299 -0.878 3.775 1.00 95.62 86 TYR A O 1
ATOM 693 N N . ASP A 1 87 ? -13.287 -1.203 1.791 1.00 94.31 87 ASP A N 1
ATOM 694 C CA . ASP A 1 87 ? -14.511 -1.410 1.019 1.00 94.31 87 ASP A CA 1
ATOM 695 C C . ASP A 1 87 ? -15.273 -2.664 1.482 1.00 94.31 87 ASP A C 1
ATOM 697 O O . ASP A 1 87 ? -16.505 -2.648 1.516 1.00 94.31 87 ASP A O 1
ATOM 701 N N . THR A 1 88 ? -14.555 -3.704 1.925 1.00 95.69 88 THR A N 1
ATOM 702 C CA . THR A 1 88 ? -15.111 -4.976 2.418 1.00 95.69 88 THR A CA 1
ATOM 703 C C . THR A 1 88 ? -15.287 -5.043 3.940 1.00 95.69 88 THR A C 1
ATOM 705 O O . THR A 1 88 ? -15.686 -6.090 4.458 1.00 95.69 88 THR A O 1
ATOM 708 N N . LEU A 1 89 ? -15.003 -3.963 4.682 1.00 95.88 89 LEU A N 1
ATOM 709 C CA . LEU A 1 89 ? -15.210 -3.943 6.133 1.00 95.88 89 LEU A CA 1
ATOM 710 C C . LEU A 1 89 ? -16.678 -4.224 6.488 1.00 95.88 89 LEU A C 1
ATOM 712 O O . LEU A 1 89 ? -17.578 -3.578 5.934 1.00 95.88 89 LEU A O 1
ATOM 716 N N . PRO A 1 90 ? -16.938 -5.081 7.494 1.00 95.12 90 PRO A N 1
ATOM 717 C CA . PRO A 1 90 ? -18.251 -5.181 8.113 1.00 95.12 90 PRO A CA 1
ATOM 718 C C . PRO A 1 90 ? -18.784 -3.800 8.514 1.00 95.12 90 PRO A C 1
ATOM 720 O O . PRO A 1 90 ? -18.052 -2.971 9.060 1.00 95.12 90 PRO A O 1
ATOM 723 N N . LEU A 1 91 ? -20.077 -3.553 8.279 1.00 94.19 91 LEU A N 1
ATOM 724 C CA . LEU A 1 91 ? -20.694 -2.235 8.483 1.00 94.19 91 LEU A CA 1
ATOM 725 C C . LEU A 1 91 ? -20.481 -1.684 9.904 1.00 94.19 91 LEU A C 1
ATOM 727 O O . LEU A 1 91 ? -20.282 -0.480 10.066 1.00 94.19 91 LEU A O 1
ATOM 731 N N . GLY A 1 92 ? -20.510 -2.557 10.918 1.00 94.19 92 GLY A N 1
ATOM 732 C CA . GLY A 1 92 ? -20.230 -2.197 12.310 1.00 94.19 92 GLY A CA 1
ATOM 733 C C . GLY A 1 92 ? -18.827 -1.616 12.477 1.00 94.19 92 GLY A C 1
ATOM 734 O O . GLY A 1 92 ? -18.690 -0.467 12.895 1.00 94.19 92 GLY A O 1
ATOM 735 N N . LEU A 1 93 ? -17.800 -2.355 12.047 1.00 93.69 93 LEU A N 1
ATOM 736 C CA . LEU A 1 93 ? -16.410 -1.894 12.097 1.00 93.69 93 LEU A CA 1
ATOM 737 C C . LEU A 1 93 ? -16.201 -0.628 11.280 1.00 93.69 93 LEU A C 1
ATOM 739 O O . LEU A 1 93 ? -15.613 0.328 11.776 1.00 93.69 93 LEU A O 1
ATOM 743 N N . ARG A 1 94 ? -16.742 -0.573 10.056 1.00 95.44 94 ARG A N 1
ATOM 744 C CA . ARG A 1 94 ? -16.609 0.599 9.182 1.00 95.44 94 ARG A CA 1
ATOM 745 C C . ARG A 1 94 ? -17.141 1.870 9.841 1.00 95.44 94 ARG A C 1
ATOM 747 O O . ARG A 1 94 ? -16.549 2.929 9.654 1.00 95.44 94 ARG A O 1
ATOM 754 N N . ARG A 1 95 ? -18.231 1.778 10.614 1.00 94.12 95 ARG A N 1
ATOM 755 C CA . ARG A 1 95 ? -18.774 2.899 11.400 1.00 94.12 95 ARG A CA 1
ATOM 756 C C . ARG A 1 95 ? -17.866 3.277 12.564 1.00 94.12 95 ARG A C 1
ATOM 758 O O . ARG A 1 95 ? -17.609 4.465 12.735 1.00 94.12 95 ARG A O 1
ATOM 765 N N . LEU A 1 96 ? -17.370 2.291 13.315 1.00 93.00 96 LEU A N 1
ATOM 766 C CA . LEU A 1 96 ? -16.468 2.521 14.447 1.00 93.00 96 LEU A CA 1
ATOM 767 C C . LEU A 1 96 ? -15.194 3.250 14.012 1.00 93.00 96 LEU A C 1
ATOM 769 O O . LEU A 1 96 ? -14.811 4.243 14.624 1.00 93.00 96 LEU A O 1
ATOM 773 N N . VAL A 1 97 ? -14.571 2.815 12.915 1.00 94.50 97 VAL A N 1
ATOM 774 C CA . VAL A 1 97 ? -13.288 3.385 12.480 1.00 94.50 97 VAL A CA 1
ATOM 775 C C . VAL A 1 97 ? -13.415 4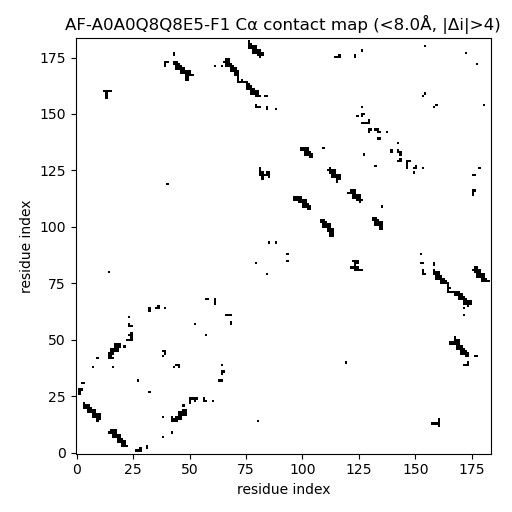.690 11.703 1.00 94.50 97 VAL A C 1
ATOM 777 O O . VAL A 1 97 ? -12.419 5.390 11.548 1.00 94.50 97 VAL A O 1
ATOM 780 N N . HIS A 1 98 ? -14.610 5.045 11.212 1.00 92.75 98 HIS A N 1
ATOM 781 C CA . HIS A 1 98 ? -14.769 6.111 10.216 1.00 92.75 98 HIS A CA 1
ATOM 782 C C . HIS A 1 98 ? -14.157 7.453 10.642 1.00 92.75 98 HIS A C 1
ATOM 784 O O . HIS A 1 98 ? -13.526 8.113 9.819 1.00 92.75 98 HIS A O 1
ATOM 790 N N . ASN A 1 99 ? -14.332 7.818 11.914 1.00 92.62 99 ASN A N 1
ATOM 791 C CA . ASN A 1 99 ? -13.806 9.046 12.516 1.00 92.62 99 ASN A CA 1
ATOM 792 C C . ASN A 1 99 ? -12.806 8.765 13.648 1.00 92.62 99 ASN A C 1
ATOM 794 O O . ASN A 1 99 ? -12.363 9.692 14.329 1.00 92.62 99 ASN A O 1
ATOM 798 N N . ALA A 1 100 ? -12.471 7.494 13.874 1.00 94.94 100 ALA A N 1
ATOM 799 C CA . ALA A 1 100 ? -11.540 7.112 14.917 1.00 94.94 100 ALA A CA 1
ATOM 800 C C . ALA A 1 100 ? -10.124 7.565 14.557 1.00 94.94 100 ALA A C 1
ATOM 802 O O . ALA A 1 100 ? -9.733 7.629 13.386 1.00 94.94 100 ALA A O 1
ATOM 803 N N . ARG A 1 101 ? -9.343 7.873 15.589 1.00 96.31 101 ARG A N 1
ATOM 804 C CA . ARG A 1 101 ? -7.939 8.251 15.456 1.00 96.31 101 ARG A CA 1
ATOM 805 C C . ARG A 1 101 ? -7.096 7.369 16.354 1.00 96.31 101 ARG A C 1
ATOM 807 O O . ARG A 1 101 ? -7.551 6.975 17.422 1.00 96.31 101 ARG A O 1
ATOM 814 N N . ALA A 1 102 ? -5.872 7.103 15.937 1.00 94.75 102 ALA A N 1
ATOM 815 C CA . ALA A 1 102 ? -4.923 6.284 16.659 1.00 94.75 102 ALA A CA 1
ATOM 816 C C . ALA A 1 102 ? -3.585 7.012 16.800 1.00 94.75 102 ALA A C 1
ATOM 818 O O . ALA A 1 102 ? -3.123 7.670 15.868 1.00 94.75 102 ALA A O 1
ATOM 819 N N . ALA A 1 103 ? -2.988 6.930 17.983 1.00 94.44 103 ALA A N 1
ATOM 820 C CA . ALA A 1 103 ? -1.681 7.484 18.292 1.00 94.44 103 ALA A CA 1
ATOM 821 C C . ALA A 1 103 ? -0.686 6.338 18.466 1.00 94.44 103 ALA A C 1
ATOM 823 O O . ALA A 1 103 ? -0.927 5.417 19.248 1.00 94.44 103 ALA A O 1
ATOM 824 N N . GLN A 1 104 ? 0.417 6.402 17.727 1.00 91.50 104 GLN A N 1
ATOM 825 C CA . GLN A 1 104 ? 1.512 5.450 17.851 1.00 91.50 104 GLN A CA 1
ATOM 826 C C . GLN A 1 104 ? 2.553 5.989 18.836 1.00 91.50 104 GLN A C 1
ATOM 828 O O . GLN A 1 104 ? 2.873 7.183 18.820 1.00 91.50 104 GLN A O 1
ATOM 833 N N . GLU A 1 105 ? 3.097 5.115 19.677 1.00 88.56 105 GLU A N 1
ATOM 834 C CA . GLU A 1 105 ? 4.191 5.442 20.589 1.00 88.56 105 GLU A CA 1
ATOM 835 C C . GLU A 1 105 ? 5.375 6.069 19.832 1.00 88.56 105 GLU A C 1
ATOM 837 O O . GLU A 1 105 ? 5.725 5.665 18.722 1.00 88.56 105 GLU A O 1
ATOM 842 N N . GLY A 1 106 ? 5.967 7.116 20.412 1.00 84.50 106 GLY A N 1
ATOM 843 C CA . GLY A 1 106 ? 7.081 7.848 19.798 1.00 84.50 106 GLY A CA 1
ATOM 844 C C . GLY A 1 106 ? 6.699 8.795 18.651 1.00 84.50 106 GLY A C 1
ATOM 845 O O . GLY A 1 106 ? 7.582 9.456 18.109 1.00 84.50 106 GLY A O 1
ATOM 846 N N . THR A 1 107 ? 5.414 8.916 18.292 1.00 85.69 107 THR A N 1
ATOM 847 C CA . THR A 1 107 ? 4.945 9.860 17.262 1.00 85.69 107 THR A CA 1
ATOM 848 C C . THR A 1 107 ? 4.199 11.051 17.865 1.00 85.69 107 THR A C 1
ATOM 850 O O . THR A 1 107 ? 3.450 10.927 18.835 1.00 85.69 107 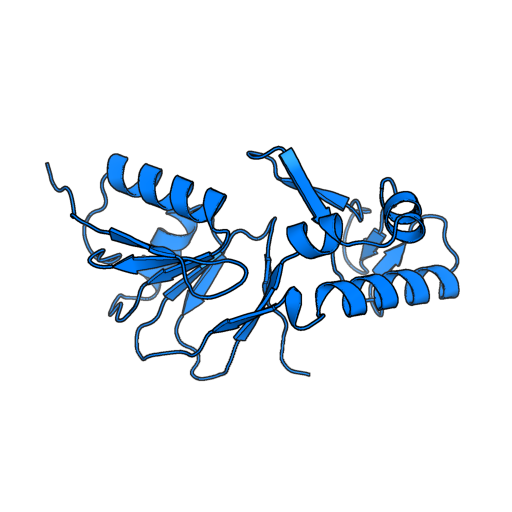THR A O 1
ATOM 853 N N . SER A 1 108 ? 4.389 12.240 17.290 1.00 77.44 108 SER A N 1
ATOM 854 C CA . SER A 1 108 ? 3.671 13.449 17.706 1.00 77.44 108 SER A CA 1
ATOM 855 C C . SER A 1 108 ? 2.339 13.567 16.961 1.00 77.44 108 SER A C 1
ATOM 857 O O . SER A 1 108 ? 2.241 14.258 15.951 1.00 77.44 108 SER A O 1
ATOM 859 N N . GLY A 1 109 ? 1.302 12.898 17.468 1.00 88.19 109 GLY A N 1
ATOM 860 C CA . GLY A 1 109 ? -0.090 13.153 17.082 1.00 88.19 109 GLY A CA 1
ATOM 861 C C . GLY A 1 109 ? -0.875 11.931 16.607 1.00 88.19 109 GLY A C 1
ATOM 862 O O . GLY A 1 109 ? -0.336 10.987 16.041 1.00 88.19 109 GLY A O 1
ATOM 863 N N . ALA A 1 110 ? -2.191 11.976 16.828 1.00 93.38 110 ALA A N 1
ATOM 864 C CA . ALA A 1 110 ? -3.099 10.907 16.429 1.00 93.38 110 ALA A CA 1
ATOM 865 C C . ALA A 1 110 ? -3.472 10.997 14.939 1.00 93.38 110 ALA A C 1
ATOM 867 O O . ALA A 1 110 ? -3.971 12.029 14.470 1.00 93.38 110 ALA A O 1
ATOM 868 N N . GLN A 1 111 ? -3.306 9.897 14.211 1.00 92.88 111 GLN A N 1
ATOM 869 C CA . GLN A 1 111 ? -3.676 9.748 12.804 1.00 92.88 111 GLN A CA 1
ATOM 870 C C . GLN A 1 111 ? -5.073 9.139 12.653 1.00 92.88 111 GLN A C 1
ATOM 872 O O . GLN A 1 111 ? -5.487 8.360 13.505 1.00 92.88 111 GLN A O 1
ATOM 877 N N . PRO A 1 112 ? -5.835 9.480 11.602 1.00 95.38 112 PRO A N 1
ATOM 878 C CA . PRO A 1 112 ? -7.131 8.854 11.371 1.00 95.38 112 PRO A CA 1
ATOM 879 C C . PRO A 1 112 ? -6.969 7.372 11.001 1.00 95.38 112 PRO A C 1
ATOM 881 O O . PRO A 1 112 ? -6.119 7.028 10.180 1.00 95.38 112 PRO A O 1
ATOM 884 N N . LEU A 1 113 ? -7.823 6.508 11.560 1.00 95.31 113 LEU A N 1
ATOM 885 C CA . LEU A 1 113 ? -7.873 5.081 11.210 1.00 95.31 113 LEU A CA 1
ATOM 886 C C . LEU A 1 113 ? -8.417 4.831 9.799 1.00 95.31 113 LEU A C 1
ATOM 888 O O . LEU A 1 113 ? -8.245 3.748 9.247 1.00 95.31 113 LEU A O 1
ATOM 892 N N . VAL A 1 114 ? -9.056 5.833 9.198 1.00 95.81 114 VAL A N 1
ATOM 893 C CA . VAL A 1 114 ? -9.437 5.836 7.787 1.00 95.81 114 VAL A CA 1
ATOM 894 C C . VAL A 1 114 ? -8.797 7.042 7.128 1.00 95.81 114 VAL A C 1
ATOM 896 O O . VAL A 1 114 ? -9.128 8.188 7.434 1.00 95.81 114 VAL A O 1
ATOM 899 N N . ARG A 1 115 ? -7.876 6.788 6.205 1.00 93.75 115 ARG A N 1
ATOM 900 C CA . ARG A 1 115 ? -7.215 7.830 5.423 1.00 93.75 115 ARG A CA 1
ATOM 901 C C . ARG A 1 115 ? -7.941 8.014 4.104 1.00 93.75 115 ARG A C 1
ATOM 903 O O . ARG A 1 115 ? -8.454 7.060 3.524 1.00 93.75 115 ARG A O 1
ATOM 910 N N . GLN A 1 116 ? -7.965 9.252 3.632 1.00 94.00 116 GLN A N 1
ATOM 911 C CA . GLN A 1 116 ? -8.402 9.573 2.285 1.00 94.00 116 GLN A CA 1
ATOM 912 C C . GLN A 1 116 ? -7.169 9.767 1.404 1.00 94.00 116 GLN A C 1
ATOM 914 O O . GLN A 1 116 ? -6.257 10.509 1.770 1.00 94.00 116 GLN A O 1
ATOM 919 N N . HIS A 1 117 ? -7.133 9.089 0.262 1.00 91.56 117 HIS A N 1
ATOM 920 C CA . HIS A 1 117 ? -6.095 9.286 -0.736 1.00 91.56 117 HIS A CA 1
ATOM 921 C C . HIS A 1 11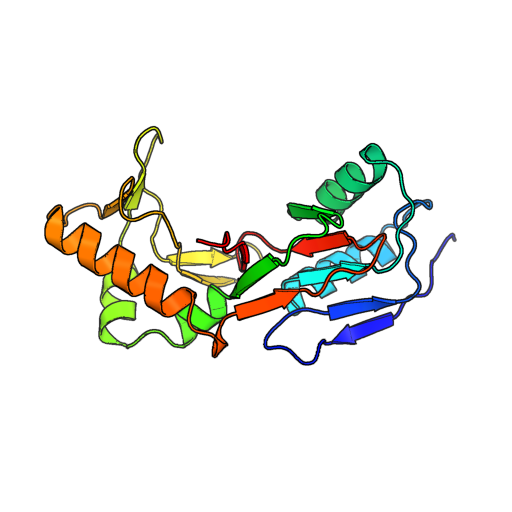7 ? -6.212 10.715 -1.298 1.00 91.56 117 HIS A C 1
ATOM 923 O O . HIS A 1 117 ? -7.291 11.080 -1.773 1.00 91.56 117 HIS A O 1
ATOM 929 N N . PRO A 1 118 ? -5.136 11.523 -1.285 1.00 89.69 118 PRO A N 1
ATOM 930 C CA . PRO A 1 118 ? -5.208 12.953 -1.599 1.00 89.69 118 PRO A CA 1
ATOM 931 C C . PRO A 1 118 ? -5.662 13.236 -3.036 1.00 89.69 118 PRO A C 1
ATOM 933 O O . PRO A 1 118 ? -6.372 14.206 -3.270 1.00 89.69 118 PRO A O 1
ATOM 936 N N . GLU A 1 119 ? -5.287 12.380 -3.989 1.00 87.25 119 GLU A N 1
ATOM 937 C CA . GLU A 1 119 ? -5.644 12.572 -5.402 1.00 87.25 119 GLU A CA 1
ATOM 938 C C . GLU A 1 119 ? -6.971 11.912 -5.808 1.00 87.25 119 GLU A C 1
ATOM 940 O O . GLU A 1 119 ? -7.777 12.529 -6.496 1.00 87.25 119 GLU A O 1
ATOM 945 N N . THR A 1 120 ? -7.217 10.659 -5.406 1.00 89.12 120 THR A N 1
ATOM 946 C CA . THR A 1 120 ? -8.404 9.899 -5.842 1.00 89.12 120 THR A CA 1
ATOM 947 C C . THR A 1 120 ? -9.615 10.086 -4.933 1.00 89.12 120 THR A C 1
ATOM 949 O O . THR A 1 120 ? -10.726 9.714 -5.302 1.00 89.12 120 THR A O 1
ATOM 952 N N . GLY A 1 121 ? -9.422 10.587 -3.710 1.00 92.12 121 GLY A N 1
ATOM 953 C CA . GLY A 1 121 ? -10.476 10.678 -2.704 1.00 92.12 121 GLY A CA 1
ATOM 954 C C . GLY A 1 121 ? -10.951 9.326 -2.153 1.00 92.12 121 GLY A C 1
ATOM 955 O O . GLY A 1 121 ? -11.826 9.316 -1.279 1.00 92.12 121 GLY A O 1
ATOM 956 N N . ARG A 1 122 ? -10.391 8.197 -2.618 1.00 93.44 122 ARG A N 1
ATOM 957 C CA . ARG A 1 122 ? -10.708 6.856 -2.105 1.00 93.44 122 ARG A CA 1
ATOM 958 C C . ARG A 1 122 ? -10.239 6.712 -0.664 1.00 93.44 122 ARG A C 1
ATOM 960 O O . ARG A 1 122 ? -9.310 7.385 -0.223 1.00 93.44 122 ARG A O 1
ATOM 967 N N . ARG A 1 123 ? -10.911 5.843 0.086 1.00 95.31 123 ARG A N 1
ATOM 968 C CA . ARG A 1 123 ? -10.621 5.605 1.500 1.00 95.31 123 ARG A CA 1
ATOM 969 C C . ARG A 1 123 ? -9.857 4.303 1.676 1.00 95.31 123 ARG A C 1
ATOM 971 O O . ARG A 1 123 ? -10.152 3.324 1.001 1.00 95.31 123 ARG A O 1
ATOM 978 N N . ALA A 1 124 ? -8.918 4.311 2.609 1.00 95.19 124 ALA A N 1
ATOM 979 C CA . ALA A 1 124 ? -8.117 3.161 3.001 1.00 95.19 124 ALA A CA 1
ATOM 980 C C . ALA A 1 124 ? -8.073 3.064 4.529 1.00 95.19 124 ALA A C 1
ATOM 982 O O . ALA A 1 124 ? -8.045 4.093 5.214 1.00 95.19 124 ALA A O 1
ATOM 983 N N . ILE A 1 125 ? -8.067 1.844 5.069 1.00 94.44 125 ILE A N 1
ATOM 984 C CA . ILE A 1 125 ? -7.821 1.632 6.502 1.00 94.44 125 ILE A CA 1
ATOM 985 C C . ILE A 1 125 ? -6.351 1.939 6.779 1.00 94.44 125 ILE A C 1
ATOM 987 O O . ILE A 1 125 ? -5.476 1.483 6.050 1.00 94.44 125 ILE A O 1
ATOM 991 N N . LEU A 1 126 ? -6.066 2.679 7.845 1.00 88.31 126 LEU A N 1
ATOM 992 C CA . LEU A 1 126 ? -4.729 2.729 8.414 1.00 88.31 126 LEU A CA 1
ATOM 993 C C . LEU A 1 126 ? -4.521 1.462 9.249 1.00 88.31 126 LEU A C 1
ATOM 995 O O . LEU A 1 126 ? -5.131 1.305 10.305 1.00 88.31 126 LEU A O 1
ATOM 999 N N . VAL A 1 127 ? -3.662 0.571 8.768 1.00 83.06 127 VAL A N 1
ATOM 1000 C CA . VAL A 1 127 ? -3.211 -0.598 9.526 1.00 83.06 127 VAL A CA 1
ATOM 1001 C C . VAL A 1 127 ? -1.921 -0.225 10.245 1.00 83.06 127 VAL A C 1
ATOM 1003 O O . VAL A 1 127 ? -1.003 0.326 9.639 1.00 83.06 127 VAL A O 1
ATOM 1006 N N . THR A 1 128 ? -1.871 -0.491 11.545 1.00 84.62 128 THR A N 1
ATOM 1007 C CA . THR A 1 128 ? -0.712 -0.222 12.401 1.00 84.62 128 THR A CA 1
ATOM 1008 C C . THR A 1 128 ? -0.445 -1.427 13.290 1.00 84.62 128 THR A C 1
ATOM 1010 O O . THR A 1 128 ? -1.263 -2.344 13.369 1.00 84.62 128 THR A O 1
ATOM 1013 N N . ASP A 1 129 ? 0.696 -1.423 13.972 1.00 87.56 129 ASP A N 1
ATOM 1014 C CA . ASP A 1 129 ? 0.997 -2.427 14.984 1.00 87.56 129 ASP A CA 1
ATOM 1015 C C . ASP A 1 129 ? 0.131 -2.200 16.247 1.00 87.56 129 ASP A C 1
ATOM 1017 O O . ASP A 1 129 ? 0.248 -1.144 16.889 1.00 87.56 129 ASP A O 1
ATOM 1021 N N . PRO A 1 130 ? -0.726 -3.169 16.637 1.00 86.69 130 PRO A N 1
ATOM 1022 C CA . PRO A 1 130 ? -1.546 -3.072 17.842 1.00 86.69 130 PRO A CA 1
ATOM 1023 C C . PRO A 1 130 ? -0.727 -2.952 19.135 1.00 86.69 130 PRO A C 1
ATOM 1025 O O . PRO A 1 130 ? -1.221 -2.393 20.115 1.00 86.69 130 PRO A O 1
ATOM 1028 N N . ALA A 1 131 ? 0.516 -3.447 19.166 1.00 88.12 131 ALA A N 1
ATOM 1029 C CA . ALA A 1 131 ? 1.352 -3.396 20.363 1.00 88.12 131 ALA A CA 1
ATOM 1030 C C . ALA A 1 131 ? 1.753 -1.955 20.709 1.00 88.12 131 ALA A C 1
ATOM 1032 O O . ALA A 1 131 ? 1.659 -1.546 21.869 1.00 88.12 131 ALA A O 1
ATOM 1033 N N . THR A 1 132 ? 2.090 -1.166 19.689 1.00 90.31 132 THR A N 1
ATOM 1034 C CA . THR A 1 132 ? 2.646 0.192 19.810 1.00 90.31 132 THR A CA 1
ATOM 1035 C C . THR A 1 132 ? 1.640 1.306 19.507 1.00 90.31 132 THR A C 1
ATOM 1037 O O . THR A 1 132 ? 1.993 2.485 19.532 1.00 90.31 132 THR A O 1
ATOM 1040 N N . THR A 1 133 ? 0.375 0.970 19.229 1.00 93.25 133 THR A N 1
ATOM 1041 C CA . THR A 1 133 ? -0.657 1.944 18.839 1.00 93.25 133 THR A CA 1
ATOM 1042 C C . THR A 1 133 ? -1.868 1.920 19.769 1.00 93.25 133 THR A C 1
ATOM 1044 O O . THR A 1 133 ? -2.319 0.857 20.199 1.00 93.25 133 THR A O 1
ATOM 1047 N N . ARG A 1 134 ? -2.437 3.096 20.067 1.00 95.44 134 ARG A N 1
ATOM 1048 C CA . ARG A 1 134 ? -3.662 3.242 20.870 1.00 95.44 134 ARG A CA 1
ATOM 1049 C C . ARG A 1 134 ? -4.713 4.098 20.172 1.00 95.44 134 ARG A C 1
ATOM 1051 O O . ARG A 1 134 ? -4.403 5.172 19.659 1.00 95.44 134 ARG A O 1
ATOM 1058 N N . VAL A 1 135 ? -5.963 3.649 20.187 1.00 96.31 135 VAL A N 1
ATOM 1059 C CA . VAL A 1 135 ? -7.121 4.387 19.672 1.00 96.31 135 VAL A CA 1
ATOM 1060 C C . VAL A 1 135 ? -7.536 5.448 20.686 1.00 96.31 135 VAL A C 1
ATOM 1062 O O . VAL A 1 135 ? -7.745 5.170 21.864 1.00 96.31 135 VAL A O 1
ATOM 1065 N N . VAL A 1 136 ? -7.641 6.691 20.225 1.00 95.75 136 VAL A N 1
ATOM 1066 C CA . VAL A 1 136 ? -7.986 7.841 21.062 1.00 95.75 136 VAL A CA 1
ATOM 1067 C C . VAL A 1 136 ? -9.400 7.671 21.612 1.00 95.75 136 VAL A C 1
ATOM 1069 O O . VAL A 1 136 ? -10.351 7.526 20.847 1.00 95.75 136 VAL A O 1
ATOM 1072 N N . GLY A 1 137 ? -9.533 7.737 22.938 1.00 94.31 137 GLY A N 1
ATOM 1073 C CA . GLY A 1 137 ? -10.818 7.636 23.636 1.00 94.31 137 GLY A CA 1
ATOM 1074 C C . GLY A 1 137 ? -11.301 6.208 23.912 1.00 94.31 137 GLY A C 1
ATOM 1075 O O . GLY A 1 137 ? -12.333 6.062 24.558 1.00 94.31 137 GLY A O 1
ATOM 1076 N N . ALA A 1 138 ? -10.571 5.179 23.474 1.00 94.94 138 ALA A N 1
ATOM 1077 C CA . ALA A 1 138 ? -10.843 3.784 23.819 1.00 94.94 138 ALA A CA 1
ATOM 1078 C C . ALA A 1 138 ? -9.984 3.335 25.012 1.00 94.94 138 ALA A C 1
ATOM 1080 O O . ALA A 1 138 ? -8.892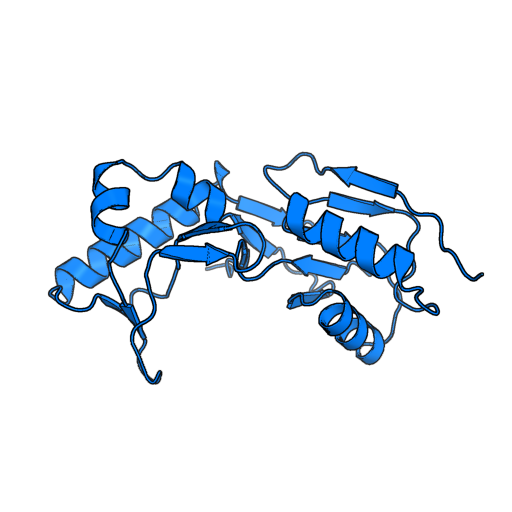 3.867 25.242 1.00 94.94 138 ALA A O 1
ATOM 1081 N N . SER A 1 139 ? -10.441 2.326 25.756 1.00 95.62 139 SER A N 1
ATOM 1082 C CA . SER A 1 139 ? -9.573 1.630 26.710 1.00 95.62 139 SER A CA 1
ATOM 1083 C C . SER A 1 139 ? -8.453 0.873 25.981 1.00 95.62 139 SER A C 1
ATOM 1085 O O . SER A 1 139 ? -8.533 0.598 24.783 1.00 95.62 139 SER A O 1
ATOM 1087 N N . ALA A 1 140 ? -7.391 0.502 26.702 1.00 92.56 140 ALA A N 1
ATOM 1088 C CA . ALA A 1 140 ? -6.282 -0.251 26.111 1.00 92.56 140 ALA A CA 1
ATOM 1089 C C . ALA A 1 140 ? -6.732 -1.601 25.519 1.00 92.56 140 ALA A C 1
ATOM 1091 O O . ALA A 1 140 ? -6.244 -1.986 24.460 1.00 92.56 140 ALA A O 1
ATOM 1092 N N . ALA A 1 141 ? -7.679 -2.282 26.176 1.00 94.25 141 ALA A N 1
ATOM 1093 C CA . ALA A 1 141 ? -8.224 -3.556 25.714 1.00 94.25 141 ALA A CA 1
ATOM 1094 C C . ALA A 1 141 ? -9.046 -3.386 24.426 1.00 94.25 141 ALA A C 1
ATOM 1096 O O . ALA A 1 141 ? -8.735 -4.028 23.427 1.00 94.25 141 ALA A O 1
ATOM 1097 N N . GLU A 1 142 ? -10.009 -2.458 24.414 1.00 95.12 142 GLU A N 1
ATOM 1098 C CA . GLU A 1 142 ? -10.833 -2.163 23.228 1.00 95.12 142 GLU A CA 1
ATOM 1099 C C . GLU A 1 142 ? -9.975 -1.690 22.047 1.00 95.12 142 GLU A C 1
ATOM 1101 O O . GLU A 1 142 ? -10.204 -2.064 20.900 1.00 95.12 142 GLU A O 1
ATOM 1106 N N . SER A 1 143 ? -8.954 -0.873 22.325 1.00 94.88 143 SER A N 1
ATOM 1107 C CA . SER A 1 143 ? -8.007 -0.425 21.310 1.00 94.88 143 SER A CA 1
ATOM 1108 C C . SER A 1 143 ? -7.230 -1.591 20.704 1.00 94.88 143 SER A C 1
ATOM 1110 O O . SER A 1 143 ? -7.051 -1.623 19.489 1.00 94.88 143 SER A O 1
ATOM 1112 N N . ALA A 1 144 ? -6.708 -2.498 21.531 1.00 94.00 144 ALA A N 1
ATOM 1113 C CA . ALA A 1 144 ? -5.932 -3.635 21.052 1.00 94.00 144 ALA A CA 1
ATOM 1114 C C . ALA A 1 144 ? -6.805 -4.580 20.217 1.00 94.00 144 ALA A C 1
ATOM 1116 O O . ALA A 1 144 ? -6.396 -4.961 19.123 1.00 94.00 144 ALA A O 1
ATOM 1117 N N . GLU A 1 145 ? -8.015 -4.883 20.691 1.00 94.88 145 GLU A N 1
ATOM 1118 C CA . GLU A 1 145 ? -8.987 -5.726 19.992 1.00 94.88 145 GLU A CA 1
ATOM 1119 C C . GLU A 1 145 ? -9.349 -5.147 18.618 1.00 94.88 145 GLU A C 1
ATOM 1121 O O . GLU A 1 145 ? -9.205 -5.827 17.602 1.00 94.88 145 GLU A O 1
ATOM 1126 N N . LEU A 1 146 ? -9.707 -3.858 18.556 1.00 94.88 146 LEU A N 1
ATOM 1127 C CA . LEU A 1 146 ? -10.046 -3.197 17.296 1.00 94.88 146 LEU A CA 1
ATOM 1128 C C . LEU A 1 146 ? -8.869 -3.198 16.309 1.00 94.88 146 LEU A C 1
ATOM 1130 O O . LEU A 1 146 ? -9.047 -3.511 15.134 1.00 94.88 146 LEU A O 1
ATOM 1134 N N . LEU A 1 147 ? -7.662 -2.841 16.758 1.00 95.19 147 LEU A N 1
ATOM 1135 C CA . LEU A 1 147 ? -6.488 -2.792 15.880 1.00 95.19 147 LEU A CA 1
ATOM 1136 C C . LEU A 1 147 ? -6.089 -4.188 15.381 1.00 95.19 147 LEU A C 1
ATOM 1138 O O . LEU A 1 147 ? -5.719 -4.331 14.215 1.00 95.19 147 LEU A O 1
ATOM 1142 N N . GLN A 1 148 ? -6.210 -5.217 16.224 1.00 94.69 148 GLN A N 1
ATOM 1143 C CA . GLN A 1 148 ? -6.000 -6.609 15.823 1.00 94.69 148 GLN A CA 1
ATOM 1144 C C . GLN A 1 148 ? -7.030 -7.059 14.788 1.00 94.69 148 GLN A C 1
ATOM 1146 O O . GLN A 1 148 ? -6.656 -7.673 13.790 1.00 94.69 148 GLN A O 1
ATOM 1151 N N . GLU A 1 149 ? -8.306 -6.725 14.978 1.00 94.88 149 GLU A N 1
ATOM 1152 C CA . GLU A 1 149 ? -9.359 -7.077 14.027 1.00 94.88 149 GLU A CA 1
ATOM 1153 C C . GLU A 1 149 ? -9.158 -6.386 12.668 1.00 94.88 149 GLU A C 1
ATOM 1155 O O . GLU A 1 149 ? -9.306 -7.021 11.621 1.00 94.88 149 GLU A O 1
ATOM 1160 N N . LEU A 1 150 ? -8.742 -5.114 12.659 1.00 95.06 150 LEU A N 1
ATOM 1161 C CA . LEU A 1 150 ? -8.409 -4.395 11.424 1.00 95.06 150 LEU A CA 1
ATOM 1162 C C . LEU A 1 150 ? -7.197 -4.994 10.711 1.00 95.06 150 LEU A C 1
ATOM 1164 O O . LEU A 1 150 ? -7.247 -5.175 9.492 1.00 95.06 150 LEU A O 1
ATOM 1168 N N . LEU A 1 151 ? -6.133 -5.320 11.452 1.00 93.88 151 LEU A N 1
ATOM 1169 C CA . LEU A 1 151 ? -4.951 -5.981 10.901 1.00 93.88 151 LEU A CA 1
ATOM 1170 C C . LEU A 1 151 ? -5.330 -7.337 10.293 1.00 93.88 151 LEU A C 1
ATOM 1172 O O . LEU A 1 151 ? -5.035 -7.578 9.126 1.00 93.88 151 LEU A O 1
ATOM 1176 N N . ALA A 1 152 ? -6.053 -8.177 11.039 1.00 93.81 152 ALA A N 1
ATOM 1177 C CA . ALA A 1 152 ? -6.502 -9.492 10.586 1.00 93.81 152 ALA A CA 1
ATOM 1178 C C . ALA A 1 152 ? -7.441 -9.418 9.372 1.00 93.81 152 ALA A C 1
ATOM 1180 O O . ALA A 1 152 ? -7.400 -10.282 8.497 1.00 93.81 152 ALA A O 1
ATOM 1181 N N . HIS A 1 153 ? -8.299 -8.396 9.289 1.00 94.88 153 HIS A N 1
ATOM 1182 C CA . HIS A 1 153 ? -9.144 -8.171 8.115 1.00 94.88 153 HIS A CA 1
ATOM 1183 C C . HIS A 1 153 ? -8.318 -7.735 6.902 1.00 94.88 153 HIS A C 1
ATOM 1185 O O . HIS A 1 153 ? -8.519 -8.262 5.807 1.00 94.88 153 HIS A O 1
ATOM 1191 N N . ALA A 1 154 ? -7.374 -6.808 7.078 1.00 93.62 154 ALA A N 1
ATOM 1192 C CA . ALA A 1 154 ? -6.541 -6.295 5.993 1.00 93.62 154 ALA A CA 1
ATOM 1193 C C . ALA A 1 154 ? -5.585 -7.349 5.412 1.00 93.62 154 ALA A C 1
ATOM 1195 O O . ALA A 1 154 ? -5.291 -7.297 4.221 1.00 93.62 154 ALA A O 1
ATOM 1196 N N . THR A 1 155 ? -5.152 -8.327 6.212 1.00 93.06 155 THR A N 1
ATOM 1197 C CA . THR A 1 155 ? -4.238 -9.401 5.787 1.00 93.06 155 THR A CA 1
ATOM 1198 C C . THR A 1 155 ? -4.940 -10.676 5.312 1.00 93.06 155 THR A C 1
ATOM 1200 O O . THR A 1 155 ? -4.292 -11.700 5.101 1.00 93.06 155 THR A O 1
ATOM 1203 N N . ARG A 1 156 ? -6.263 -10.652 5.091 1.00 93.50 156 ARG A N 1
ATOM 1204 C CA . ARG A 1 156 ? -6.973 -11.789 4.478 1.00 93.50 156 ARG A CA 1
ATOM 1205 C C . ARG A 1 156 ? -6.435 -12.068 3.068 1.00 93.50 156 ARG A C 1
ATOM 1207 O O . ARG A 1 156 ? -6.254 -11.107 2.324 1.00 93.50 156 ARG A O 1
ATOM 1214 N N . PRO A 1 157 ? -6.309 -13.339 2.635 1.00 92.44 157 PRO A N 1
ATOM 1215 C CA . PRO A 1 157 ? -5.728 -13.693 1.333 1.00 92.44 157 PRO A CA 1
ATOM 1216 C C . PRO A 1 157 ? -6.323 -12.940 0.137 1.00 92.44 157 PRO A C 1
ATOM 1218 O O . PRO A 1 157 ? -5.601 -12.505 -0.748 1.00 92.44 157 PRO A O 1
ATOM 1221 N N . GLN A 1 158 ? -7.636 -12.703 0.143 1.00 91.81 158 GLN A N 1
ATOM 1222 C CA . GLN A 1 158 ? -8.340 -11.955 -0.906 1.00 91.81 158 GLN A CA 1
ATOM 1223 C C . GLN A 1 158 ? -7.925 -10.473 -1.031 1.00 91.81 158 GLN A C 1
ATOM 1225 O O . GLN A 1 158 ? -8.217 -9.845 -2.043 1.00 91.81 158 GLN A O 1
ATOM 1230 N N . HIS A 1 159 ? -7.298 -9.896 -0.002 1.00 93.06 159 HIS A N 1
ATOM 1231 C CA . HIS A 1 159 ? -6.773 -8.527 0.000 1.00 93.06 159 HIS A CA 1
ATOM 1232 C C . HIS A 1 159 ? -5.266 -8.485 -0.281 1.00 93.06 159 HIS A C 1
ATOM 1234 O O . HIS A 1 159 ? -4.704 -7.392 -0.360 1.00 93.06 159 HIS A O 1
ATOM 1240 N N . LEU A 1 160 ? -4.607 -9.641 -0.393 1.00 92.50 160 LEU A N 1
ATOM 1241 C CA . LEU A 1 160 ? -3.165 -9.724 -0.559 1.00 92.50 160 LEU A CA 1
ATOM 1242 C C . LEU A 1 160 ? -2.788 -9.851 -2.033 1.00 92.50 160 LEU A C 1
ATOM 1244 O O . LEU A 1 160 ? -3.340 -10.655 -2.780 1.00 92.50 160 LEU A O 1
ATOM 1248 N N . TYR A 1 161 ? -1.789 -9.074 -2.427 1.00 92.38 161 TYR A N 1
ATOM 1249 C CA . TYR A 1 161 ? -0.997 -9.316 -3.620 1.00 92.38 161 TYR A CA 1
ATOM 1250 C C . TYR A 1 161 ? 0.326 -9.958 -3.210 1.00 92.38 161 TYR A C 1
ATOM 1252 O O . TYR A 1 161 ? 1.032 -9.425 -2.355 1.00 92.38 161 TYR A O 1
ATOM 1260 N N . GLN A 1 162 ? 0.661 -11.083 -3.834 1.00 92.06 162 GLN A N 1
ATOM 1261 C CA . GLN A 1 162 ? 1.914 -11.796 -3.622 1.00 92.06 162 GLN A CA 1
ATOM 1262 C C . GLN A 1 162 ? 2.841 -11.565 -4.807 1.00 92.06 162 GLN A C 1
ATOM 1264 O O . GLN A 1 162 ? 2.481 -11.850 -5.951 1.00 92.06 162 GLN A O 1
ATOM 1269 N N . HIS A 1 163 ? 4.044 -11.062 -4.536 1.00 92.44 163 HIS A N 1
ATOM 1270 C CA . HIS A 1 163 ? 5.039 -10.870 -5.576 1.00 92.44 163 HIS A CA 1
ATOM 1271 C C . HIS A 1 163 ? 6.084 -11.982 -5.571 1.00 92.44 163 HIS A C 1
ATOM 1273 O O . HIS A 1 163 ? 6.859 -12.137 -4.627 1.00 92.44 163 HIS A O 1
ATOM 1279 N N . VAL A 1 164 ? 6.144 -12.706 -6.688 1.00 90.00 164 VAL A N 1
ATOM 1280 C CA . VAL A 1 164 ? 7.233 -13.633 -6.995 1.00 90.00 164 VAL A CA 1
ATOM 1281 C C . VAL A 1 164 ? 8.324 -12.875 -7.743 1.00 90.00 164 VAL A C 1
ATOM 1283 O O . VAL A 1 164 ? 8.121 -12.426 -8.880 1.00 90.00 164 VAL A O 1
ATOM 1286 N N . TRP A 1 165 ? 9.473 -12.738 -7.086 1.00 92.81 165 TRP A N 1
ATOM 1287 C CA . TRP A 1 165 ? 10.623 -12.006 -7.600 1.00 92.81 165 TRP A CA 1
ATOM 1288 C C . TRP A 1 165 ? 11.311 -12.729 -8.753 1.00 92.81 165 TRP A C 1
ATOM 1290 O O . TRP A 1 165 ? 11.568 -13.932 -8.703 1.00 92.81 165 TRP A O 1
ATOM 1300 N N . LEU A 1 166 ? 11.705 -11.950 -9.753 1.00 93.06 166 LEU A N 1
ATOM 1301 C CA . LEU A 1 166 ? 12.692 -12.307 -10.757 1.00 93.06 166 LEU A CA 1
ATOM 1302 C C . LEU A 1 166 ? 13.917 -11.385 -10.624 1.00 93.06 166 LEU A C 1
ATOM 1304 O O . LEU A 1 166 ? 13.799 -10.234 -10.186 1.00 93.06 166 LEU A O 1
ATOM 1308 N N . PRO A 1 167 ? 15.119 -11.854 -11.009 1.00 92.00 167 PRO A N 1
ATOM 1309 C CA . PRO A 1 167 ? 16.312 -11.021 -10.966 1.00 92.00 167 PRO A CA 1
ATOM 1310 C C . PRO A 1 167 ? 16.143 -9.709 -11.747 1.00 92.00 167 PRO A C 1
ATOM 1312 O O . PRO A 1 167 ? 15.886 -9.708 -12.952 1.00 92.00 167 PRO A O 1
ATOM 1315 N N . GLY A 1 168 ? 16.365 -8.588 -11.058 1.00 92.62 168 GLY A N 1
ATOM 1316 C CA . GLY A 1 168 ? 16.261 -7.241 -11.629 1.00 92.62 168 GLY A CA 1
ATOM 1317 C C . GLY A 1 168 ? 14.874 -6.611 -11.518 1.00 92.62 168 GLY A C 1
ATOM 1318 O O . GLY A 1 168 ? 14.662 -5.529 -12.052 1.00 92.62 168 GLY A O 1
ATOM 1319 N N . ASP A 1 169 ? 13.929 -7.244 -10.840 1.00 95.62 169 ASP A N 1
ATOM 1320 C CA . ASP A 1 169 ? 12.625 -6.635 -10.620 1.00 95.62 169 ASP A CA 1
ATOM 1321 C C . ASP A 1 169 ? 12.693 -5.409 -9.713 1.00 95.62 169 ASP A C 1
ATOM 1323 O O . ASP A 1 169 ? 13.419 -5.376 -8.712 1.00 95.62 169 ASP A O 1
ATOM 1327 N N . LEU A 1 170 ? 11.879 -4.417 -10.064 1.00 95.69 170 LEU A N 1
ATOM 1328 C CA . LEU A 1 170 ? 11.580 -3.251 -9.252 1.00 95.69 170 LEU A CA 1
ATOM 1329 C C . LEU A 1 170 ? 10.065 -3.129 -9.096 1.00 95.69 170 LEU A C 1
ATOM 1331 O O . LEU A 1 170 ? 9.324 -3.120 -10.080 1.00 95.69 170 LEU A O 1
ATOM 1335 N N . LEU A 1 171 ? 9.620 -2.999 -7.853 1.00 95.12 171 LEU A N 1
ATOM 1336 C CA . LEU A 1 171 ? 8.242 -2.698 -7.494 1.00 95.12 171 LEU A CA 1
ATOM 1337 C C . LEU A 1 171 ? 8.137 -1.238 -7.096 1.00 95.12 171 LEU A C 1
ATOM 1339 O O . LEU A 1 171 ? 8.941 -0.776 -6.292 1.00 95.12 171 LEU A O 1
ATOM 1343 N N . PHE A 1 172 ? 7.115 -0.551 -7.589 1.00 96.19 172 PHE A N 1
ATOM 1344 C CA . PHE A 1 172 ? 6.710 0.766 -7.109 1.00 96.19 172 PHE A CA 1
ATOM 1345 C C . PHE A 1 172 ? 5.260 0.689 -6.663 1.00 96.19 172 PHE A C 1
ATOM 1347 O O . PHE A 1 172 ? 4.443 0.112 -7.374 1.00 96.19 172 PHE A O 1
ATOM 1354 N N . TRP A 1 173 ? 4.927 1.252 -5.507 1.00 95.50 173 TRP A N 1
ATOM 1355 C CA . TRP A 1 173 ? 3.553 1.220 -5.008 1.00 95.50 173 TRP A CA 1
ATOM 1356 C C . TRP A 1 173 ? 3.133 2.536 -4.363 1.00 95.50 173 TRP A C 1
ATOM 1358 O O . TRP A 1 173 ? 3.955 3.297 -3.839 1.00 95.50 173 TRP A O 1
ATOM 1368 N N . ASP A 1 174 ? 1.824 2.772 -4.376 1.00 92.44 174 ASP A N 1
ATOM 1369 C CA . ASP A 1 174 ? 1.195 3.845 -3.623 1.00 92.44 174 ASP A CA 1
ATOM 1370 C C . ASP A 1 174 ? 1.031 3.462 -2.141 1.00 92.44 174 ASP A C 1
ATOM 1372 O O . ASP A 1 174 ? 0.252 2.582 -1.766 1.00 92.44 174 ASP A O 1
ATOM 1376 N N . GLN A 1 175 ? 1.738 4.188 -1.277 1.00 89.06 175 GLN A N 1
ATOM 1377 C CA . GLN A 1 175 ? 1.706 4.029 0.180 1.00 89.06 175 GLN A CA 1
ATOM 1378 C C . GLN A 1 175 ? 0.378 4.439 0.841 1.00 89.06 175 GLN A C 1
ATOM 1380 O O . GLN A 1 175 ? 0.175 4.164 2.024 1.00 89.06 175 GLN A O 1
ATOM 1385 N N . TYR A 1 176 ? -0.507 5.159 0.140 1.00 87.50 176 TYR A N 1
ATOM 1386 C CA . TYR A 1 176 ? -1.852 5.453 0.647 1.00 87.50 176 TYR A CA 1
ATOM 1387 C C . TYR A 1 176 ? -2.797 4.260 0.482 1.00 87.50 176 TYR A C 1
ATOM 1389 O O . TYR A 1 176 ? -3.786 4.171 1.210 1.00 87.5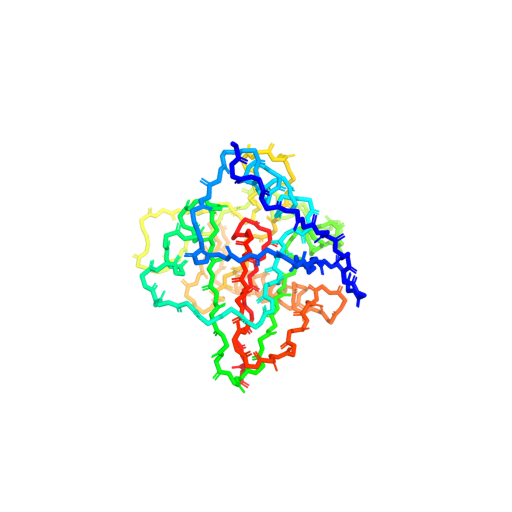0 176 TYR A O 1
ATOM 1397 N N . SER A 1 177 ? -2.491 3.357 -0.450 1.00 89.81 177 SER A N 1
ATOM 1398 C CA . SER A 1 177 ? -3.376 2.261 -0.849 1.00 89.81 177 SER A CA 1
ATOM 1399 C C . SER A 1 177 ? -2.852 0.888 -0.452 1.00 89.81 177 SER A C 1
ATOM 1401 O O . SER A 1 177 ? -3.651 -0.030 -0.262 1.00 89.81 177 SER A O 1
ATOM 1403 N N . LEU A 1 178 ? -1.533 0.746 -0.307 1.00 92.44 178 LEU A N 1
ATOM 1404 C CA . LEU A 1 178 ? -0.876 -0.528 -0.051 1.00 92.44 178 LEU A CA 1
ATOM 1405 C C . LEU A 1 178 ? 0.061 -0.473 1.151 1.00 92.44 178 LEU A C 1
ATOM 1407 O O . LEU A 1 178 ? 0.772 0.508 1.373 1.00 92.44 178 LEU A O 1
ATOM 1411 N N . MET A 1 179 ? 0.101 -1.588 1.875 1.00 91.81 179 MET A N 1
ATOM 1412 C CA . MET A 1 179 ? 1.042 -1.838 2.962 1.00 91.81 179 MET A CA 1
ATOM 1413 C C . MET A 1 179 ? 1.825 -3.124 2.676 1.00 91.81 179 MET A C 1
ATOM 1415 O O . MET A 1 179 ? 1.189 -4.161 2.472 1.00 91.81 179 MET A O 1
ATOM 1419 N N . PRO A 1 180 ? 3.169 -3.101 2.695 1.00 90.81 180 PRO A N 1
ATOM 1420 C CA . PRO A 1 180 ? 3.958 -4.325 2.734 1.00 90.81 180 PRO A CA 1
ATOM 1421 C C . PRO A 1 180 ? 3.634 -5.120 4.003 1.00 90.81 180 PRO A C 1
ATOM 1423 O O . PRO A 1 180 ? 3.661 -4.575 5.107 1.00 90.81 180 PRO A O 1
ATOM 1426 N N . VAL A 1 181 ? 3.336 -6.404 3.854 1.00 87.94 181 VAL A N 1
ATOM 1427 C CA . VAL A 1 181 ? 3.159 -7.334 4.970 1.00 87.94 181 VAL A CA 1
ATOM 1428 C C . VAL A 1 181 ? 4.479 -8.068 5.142 1.00 87.94 181 VAL A C 1
ATOM 1430 O O . VAL A 1 181 ? 4.919 -8.783 4.242 1.00 87.94 181 VAL A O 1
ATOM 1433 N N . LEU A 1 182 ? 5.134 -7.846 6.280 1.00 70.25 182 LEU A N 1
ATOM 1434 C CA . LEU A 1 182 ? 6.354 -8.570 6.614 1.00 70.25 182 LEU A CA 1
ATOM 1435 C C . LEU A 1 182 ? 5.996 -10.026 6.948 1.00 70.25 182 LEU A C 1
ATOM 1437 O O . LEU A 1 182 ? 4.997 -10.244 7.641 1.00 70.25 182 LEU A O 1
ATOM 1441 N N . PRO A 1 183 ? 6.777 -11.013 6.476 1.00 58.91 183 PRO A N 1
ATOM 1442 C CA . PRO A 1 183 ? 6.612 -12.388 6.923 1.00 58.91 183 PRO A CA 1
ATOM 1443 C C . PRO A 1 183 ? 6.835 -12.452 8.442 1.00 58.91 183 PRO A C 1
ATOM 1445 O O . PRO A 1 183 ? 7.826 -11.925 8.949 1.00 58.91 183 PRO A O 1
ATOM 1448 N N . THR A 1 184 ? 5.870 -13.034 9.156 1.00 53.66 184 THR A N 1
ATOM 1449 C CA . THR A 1 184 ? 5.955 -13.348 10.594 1.00 53.66 184 THR A CA 1
ATOM 1450 C C . THR A 1 184 ? 6.811 -14.572 10.851 1.00 53.66 184 THR A C 1
ATOM 1452 O O . THR A 1 184 ? 6.649 -15.540 10.072 1.00 53.66 184 THR A O 1
#

Nearest PDB structures (foldseek):
  1oij-assembly3_C  TM=8.769E-01  e=2.482E-14  Pseudomonas putida
  6d3j-assembly1_A  TM=8.374E-01  e=5.105E-15  Sphingobium herbicidovorans
  4cvy-assembly2_D  TM=8.823E-01  e=1.135E-13  Mycobacterium tuberculosis
  1oii-assembly3_C  TM=8.613E-01  e=6.568E-14  Pseudomonas putida
  1oih-assembly1_C  TM=8.570E-01  e=6.980E-14  Pseudomonas putida